Protein 6O9U (pdb70)

Structure (mmCIF, N/CA/C/O backbone):
data_6O9U
#
_entry.id   6O9U
#
_cell.length_a   105.955
_cell.length_b   105.955
_cell.length_c   89.639
_cell.angle_alpha   90.000
_cell.angle_beta   90.000
_cell.angle_gamma   90.000
#
_symmetry.space_group_name_H-M   'P 4 21 2'
#
loop_
_entity.id
_entity.type
_entity.pdbx_description
1 polymer 'Inward rectifier potassium channel Kirbac3.1'
2 non-polymer 'trimethylamine oxide'
3 non-polymer 'POTASSIUM ION'
4 non-polymer 'BARIUM ION'
5 non-polymer 'CHLORIDE ION'
6 non-polymer 1,2-DIOLEOYL-SN-GLYCERO-3-PHOSPHOCHOLINE
7 non-polymer "3,3',3''-phosphoryltripropanoic acid"
8 water water
#
loop_
_atom_site.group_PDB
_atom_site.id
_atom_site.type_symbol
_atom_site.label_atom_id
_atom_site.label_alt_id
_atom_site.label_comp_id
_atom_site.label_asym_id
_atom_site.label_entity_id
_atom_site.label_seq_id
_atom_site.pdbx_PDB_ins_code
_atom_site.Cartn_x
_atom_site.Cartn_y
_atom_site.Cartn_z
_atom_site.occupancy
_atom_site.B_iso_or_equiv
_atom_site.auth_seq_id
_atom_site.auth_comp_id
_atom_site.auth_asym_id
_atom_site.auth_atom_id
_atom_site.pdbx_PDB_model_num
ATOM 1 N N . PRO A 1 12 ? -4.810 -16.311 5.246 1.00 67.44 12 PRO A N 1
ATOM 2 C CA . PRO A 1 12 ? -5.148 -17.149 6.397 1.00 68.11 12 PRO A CA 1
ATOM 3 C C . PRO A 1 12 ? -5.017 -18.635 6.083 1.00 67.03 12 PRO A C 1
ATOM 4 O O . PRO A 1 12 ? -5.782 -19.164 5.276 1.00 58.27 12 PRO A O 1
ATOM 15 N N . ARG A 1 13 ? -4.058 -19.300 6.716 1.00 57.61 13 ARG A N 1
ATOM 16 C CA . ARG A 1 13 ? -3.825 -20.710 6.449 1.00 52.82 13 ARG A CA 1
ATOM 17 C C . ARG A 1 13 ? -4.829 -21.571 7.203 1.00 44.93 13 ARG A C 1
ATOM 18 O O . ARG A 1 13 ? -5.228 -21.253 8.327 1.00 43.55 13 ARG A O 1
ATOM 39 N N . ILE A 1 14 ? -5.252 -22.658 6.564 1.00 40.02 14 ILE A N 1
ATOM 40 C CA . ILE A 1 14 ? -6.138 -23.614 7.217 1.00 42.40 14 ILE A CA 1
ATOM 41 C C . ILE A 1 14 ? -5.337 -24.545 8.116 1.00 44.35 14 ILE A C 1
ATOM 42 O O . ILE A 1 14 ? -5.602 -24.659 9.319 1.00 50.63 14 ILE A O 1
ATOM 58 N N . LEU A 1 15 ? -4.340 -25.216 7.546 1.00 39.94 15 LEU A N 1
ATOM 59 C CA . LEU A 1 15 ? -3.426 -26.033 8.329 1.00 38.27 15 LEU A CA 1
ATOM 60 C C . LEU A 1 15 ? -2.313 -25.166 8.899 1.00 33.18 15 LEU A C 1
ATOM 61 O O . LEU A 1 15 ? -1.670 -24.404 8.169 1.00 39.40 15 LEU A O 1
ATOM 77 N N . ASN A 1 16 ? -2.091 -25.279 10.204 1.00 35.55 16 ASN A N 1
ATOM 78 C CA . ASN A 1 16 ? -0.952 -24.633 10.832 1.00 38.48 16 ASN A CA 1
ATOM 79 C C . ASN A 1 16 ? 0.314 -25.451 10.586 1.00 34.12 16 ASN A C 1
ATOM 80 O O . ASN A 1 16 ? 0.270 -26.589 10.115 1.00 34.41 16 ASN A O 1
ATOM 91 N N . SER A 1 17 ? 1.459 -24.853 10.920 1.00 35.41 17 SER A N 1
ATOM 92 C CA . SER A 1 17 ? 2.737 -25.512 10.677 1.00 37.27 17 SER A CA 1
ATOM 93 C C . SER A 1 17 ? 2.817 -26.870 11.366 1.00 33.73 17 SER A C 1
ATOM 94 O O . SER A 1 17 ? 3.453 -27.792 10.844 1.00 31.11 17 SER A O 1
ATOM 102 N N . ASP A 1 18 ? 2.187 -27.016 12.528 1.00 33.69 18 ASP A N 1
ATOM 103 C CA . ASP A 1 18 ? 2.255 -28.269 13.270 1.00 37.80 18 ASP A CA 1
ATOM 104 C C . ASP A 1 18 ? 1.263 -29.309 12.771 1.00 30.85 18 ASP A C 1
ATOM 105 O O . ASP A 1 18 ? 1.170 -30.388 13.366 1.00 35.09 18 ASP A O 1
ATOM 114 N N . GLY A 1 19 ? 0.528 -29.020 11.702 1.00 31.65 19 GLY A N 1
ATOM 115 C CA . GLY A 1 19 ? -0.399 -29.970 11.133 1.00 36.12 19 GLY A CA 1
ATOM 116 C C . GLY A 1 19 ? -1.813 -29.881 11.663 1.00 41.18 19 GLY A C 1
ATOM 117 O O . GLY A 1 19 ? -2.681 -30.620 11.183 1.00 39.36 19 GLY A O 1
ATOM 121 N N . SER A 1 20 ? -2.072 -29.015 12.638 1.00 43.25 20 SER A N 1
ATOM 122 C CA . SER A 1 20 ? -3.428 -28.796 13.112 1.00 48.10 20 SER A CA 1
ATOM 123 C C . SER A 1 20 ? -4.143 -27.799 12.204 1.00 43.71 20 SER A C 1
ATOM 124 O O . SER A 1 20 ? -3.518 -27.014 11.486 1.00 43.94 20 SER A O 1
ATOM 132 N N . SER A 1 21 ? -5.472 -27.838 12.243 1.00 49.92 21 SER A N 1
ATOM 133 C CA . SER A 1 21 ? -6.296 -27.013 11.372 1.00 46.76 21 SER A CA 1
ATOM 134 C C . SER A 1 21 ? -6.951 -25.889 12.163 1.00 39.18 21 SER A C 1
ATOM 135 O O . SER A 1 21 ? -7.264 -26.038 13.347 1.00 49.62 21 SER A O 1
ATOM 143 N N . ASN A 1 22 ? -7.152 -24.759 11.489 1.00 43.41 22 ASN A N 1
ATOM 144 C CA . ASN A 1 22 ? -7.823 -23.602 12.065 1.00 48.65 22 ASN A CA 1
ATOM 145 C C . ASN A 1 22 ? -9.324 -23.604 11.803 1.00 41.94 22 ASN A C 1
ATOM 146 O O . ASN A 1 22 ? -9.975 -22.573 12.000 1.00 56.79 22 ASN A O 1
ATOM 157 N N . ILE A 1 23 ? -9.886 -24.729 11.365 1.00 44.36 23 ILE A N 1
ATOM 158 C CA . ILE A 1 23 ? -11.306 -24.780 11.044 1.00 46.04 23 ILE A CA 1
ATOM 159 C C . ILE A 1 23 ? -12.112 -24.700 12.332 1.00 44.45 23 ILE A C 1
ATOM 160 O O . ILE A 1 23 ? -11.855 -25.437 13.293 1.00 43.02 23 ILE A O 1
ATOM 176 N N . THR A 1 24 ? -13.084 -23.791 12.363 1.00 39.22 24 THR A N 1
ATOM 177 C CA . THR A 1 24 ? -13.935 -23.617 13.535 1.00 48.62 24 THR A CA 1
ATOM 178 C C . THR A 1 24 ? -14.990 -24.716 13.557 1.00 43.40 24 THR A C 1
ATOM 179 O O . THR A 1 24 ? -15.756 -24.870 12.601 1.00 37.22 24 THR A O 1
ATOM 190 N N . ARG A 1 25 ? -15.030 -25.476 14.648 1.00 42.02 25 ARG A N 1
ATOM 191 C CA . ARG A 1 25 ? -15.980 -26.575 14.799 1.00 47.90 25 ARG A CA 1
ATOM 192 C C . ARG A 1 25 ? -17.214 -26.048 15.519 1.00 50.81 25 ARG A C 1
ATOM 193 O O . ARG A 1 25 ? -17.222 -25.905 16.744 1.00 52.63 25 ARG A O 1
ATOM 214 N N . LEU A 1 26 ? -18.267 -25.759 14.754 1.00 53.23 26 LEU A N 1
ATOM 215 C CA . LEU A 1 26 ? -19.499 -25.252 15.347 1.00 62.43 26 LEU A CA 1
ATOM 216 C C . LEU A 1 26 ? -20.136 -26.304 16.250 1.00 66.00 26 LEU A C 1
ATOM 217 O O . LEU A 1 26 ? -20.395 -26.054 17.432 1.00 69.60 26 LEU A O 1
ATOM 233 N N . GLY A 1 27 ? -20.393 -27.496 15.706 1.00 70.21 27 GLY A N 1
ATOM 234 C CA . GLY A 1 27 ? -20.791 -28.637 16.505 1.00 81.07 27 GLY A CA 1
ATOM 235 C C . GLY A 1 27 ? -22.188 -29.124 16.141 1.00 82.25 27 GLY A C 1
ATOM 236 O O . GLY A 1 27 ? -22.602 -29.063 14.985 1.00 75.69 27 GLY A O 1
ATOM 240 N N . LEU A 1 28 ? -22.889 -29.616 17.166 1.00 83.40 28 LEU A N 1
ATOM 241 C CA . LEU A 1 28 ? -24.225 -30.202 17.041 1.00 85.71 28 LEU A CA 1
ATOM 242 C C . LEU A 1 28 ? -24.115 -31.689 16.721 1.00 87.53 28 LEU A C 1
ATOM 243 O O . LEU A 1 28 ? -24.469 -32.536 17.541 1.00 92.47 28 LEU A O 1
ATOM 259 N N . TRP A 1 33 ? -20.885 -35.067 30.442 1.00 68.39 33 TRP A N 1
ATOM 260 C CA . TRP A 1 33 ? -19.854 -35.217 31.462 1.00 72.02 33 TRP A CA 1
ATOM 261 C C . TRP A 1 33 ? -19.160 -36.570 31.336 1.00 74.13 33 TRP A C 1
ATOM 262 O O . TRP A 1 33 ? -17.941 -36.666 31.481 1.00 72.10 33 TRP A O 1
ATOM 265 N N . LEU A 1 34 ? -19.946 -37.613 31.066 1.00 74.63 34 LEU A N 1
ATOM 266 C CA . LEU A 1 34 ? -19.434 -38.970 30.911 1.00 68.42 34 LEU A CA 1
ATOM 267 C C . LEU A 1 34 ? -19.781 -39.542 29.539 1.00 67.90 34 LEU A C 1
ATOM 268 O O . LEU A 1 34 ? -19.905 -40.758 29.379 1.00 65.07 34 LEU A O 1
ATOM 272 N N . ASP A 1 35 ? -19.939 -38.671 28.539 1.00 62.33 35 ASP A N 1
ATOM 273 C CA . ASP A 1 35 ? -20.254 -39.128 27.190 1.00 56.97 35 ASP A CA 1
ATOM 274 C C . ASP A 1 35 ? -19.066 -39.800 26.515 1.00 47.00 35 ASP A C 1
ATOM 275 O O . ASP A 1 35 ? -19.261 -40.581 25.578 1.00 51.59 35 ASP A O 1
ATOM 279 N N . ASP A 1 36 ? -17.850 -39.515 26.967 1.00 40.50 36 ASP A N 1
ATOM 280 C CA . ASP A 1 36 ? -16.644 -40.052 26.347 1.00 35.81 36 ASP A CA 1
ATOM 281 C C . ASP A 1 36 ? -15.583 -40.228 27.433 1.00 34.62 36 ASP A C 1
ATOM 282 O O . ASP A 1 36 ? -14.451 -39.756 27.317 1.00 31.67 36 ASP A O 1
ATOM 291 N N . HIS A 1 37 ? -15.948 -40.931 28.510 1.00 34.62 37 HIS A N 1
ATOM 292 C CA . HIS A 1 37 ? -15.196 -40.818 29.757 1.00 38.18 37 HIS A CA 1
ATOM 293 C C . HIS A 1 37 ? -13.804 -41.426 29.642 1.00 28.77 37 HIS A C 1
ATOM 294 O O . HIS A 1 37 ? -12.831 -40.842 30.136 1.00 31.76 37 HIS A O 1
ATOM 308 N N . TYR A 1 38 ? -13.675 -42.593 29.008 1.00 30.84 38 TYR A N 1
ATOM 309 C CA . TYR A 1 38 ? -12.354 -43.197 28.874 1.00 29.98 38 TYR A CA 1
ATOM 310 C C . TYR A 1 38 ? -11.425 -42.281 28.086 1.00 31.49 38 TYR A C 1
ATOM 311 O O . TYR A 1 38 ? -10.306 -41.985 28.522 1.00 29.38 38 TYR A O 1
ATOM 329 N N . HIS A 1 39 ? -11.885 -41.810 26.924 1.00 32.48 39 HIS A N 1
ATOM 330 C CA . HIS A 1 39 ? -11.117 -40.848 26.139 1.00 28.32 39 HIS A CA 1
ATOM 331 C C . HIS A 1 39 ? -10.725 -39.636 26.974 1.00 31.81 39 HIS A C 1
ATOM 332 O O . HIS A 1 39 ? -9.575 -39.183 26.936 1.00 31.75 39 HIS A O 1
ATOM 346 N N . ASP A 1 40 ? -11.676 -39.088 27.732 1.00 29.76 40 ASP A N 1
ATOM 347 C CA . ASP A 1 40 ? -11.411 -37.855 28.468 1.00 32.90 40 ASP A CA 1
ATOM 348 C C . ASP A 1 40 ? -10.420 -38.086 29.603 1.00 31.96 40 ASP A C 1
ATOM 349 O O . ASP A 1 40 ? -9.582 -37.222 29.884 1.00 29.33 40 ASP A O 1
ATOM 358 N N . LEU A 1 41 ? -10.496 -39.243 30.265 1.00 30.44 41 LEU A N 1
ATOM 359 C CA . LEU A 1 41 ? -9.527 -39.555 31.310 1.00 27.45 41 LEU A CA 1
ATOM 360 C C . LEU A 1 41 ? -8.107 -39.601 30.764 1.00 31.71 41 LEU A C 1
ATOM 361 O O . LEU A 1 41 ? -7.157 -39.277 31.485 1.00 31.57 41 LEU A O 1
ATOM 377 N N . LEU A 1 42 ? -7.940 -39.994 29.500 1.00 30.57 42 LEU A N 1
ATOM 378 C CA . LEU A 1 42 ? -6.614 -40.079 28.901 1.00 30.72 42 LEU A CA 1
ATOM 379 C C . LEU A 1 42 ? -6.129 -38.763 28.311 1.00 32.87 42 LEU A C 1
ATOM 380 O O . LEU A 1 42 ? -4.924 -38.620 28.076 1.00 30.81 42 LEU A O 1
ATOM 396 N N . THR A 1 43 ? -7.023 -37.803 28.065 1.00 28.33 43 THR A N 1
ATOM 397 C CA . THR A 1 43 ? -6.656 -36.593 27.343 1.00 28.02 43 THR A CA 1
ATOM 398 C C . THR A 1 43 ? -6.702 -35.327 28.187 1.00 36.59 43 THR A C 1
ATOM 399 O O . THR A 1 43 ? -6.150 -34.308 27.760 1.00 32.18 43 THR A O 1
ATOM 410 N N . VAL A 1 44 ? -7.332 -35.351 29.365 1.00 36.79 44 VAL A N 1
ATOM 411 C CA . VAL A 1 44 ? -7.214 -34.206 30.260 1.00 32.59 44 VAL A CA 1
ATOM 412 C C . VAL A 1 44 ? -5.752 -34.042 30.671 1.00 35.36 44 VAL A C 1
ATOM 413 O O . VAL A 1 44 ? -4.945 -34.978 30.606 1.00 32.04 44 VAL A O 1
ATOM 426 N N . SER A 1 45 ? -5.413 -32.831 31.102 1.00 32.45 45 SER A N 1
ATOM 427 C CA . SER A 1 45 ? -4.069 -32.566 31.586 1.00 36.42 45 SER A CA 1
ATOM 428 C C . SER A 1 45 ? -3.772 -33.420 32.814 1.00 33.29 45 SER A C 1
ATOM 429 O O . SER A 1 45 ? -4.673 -33.876 33.523 1.00 33.26 45 SER A O 1
ATOM 437 N N . TRP A 1 46 ? -2.482 -33.634 33.066 1.00 33.79 46 TRP A N 1
ATOM 438 C CA . TRP A 1 46 ? -2.088 -34.399 34.245 1.00 36.67 46 TRP A CA 1
ATOM 439 C C . TRP A 1 46 ? -2.597 -33.778 35.539 1.00 36.98 46 TRP A C 1
ATOM 440 O O . TRP A 1 46 ? -3.066 -34.532 36.411 1.00 38.23 46 TRP A O 1
ATOM 461 N N . PRO A 1 47 ? -2.537 -32.458 35.742 1.00 40.40 47 PRO A N 1
ATOM 462 C CA . PRO A 1 47 ? -3.142 -31.890 36.959 1.00 38.70 47 PRO A CA 1
ATOM 463 C C . PRO A 1 47 ? -4.615 -32.226 37.108 1.00 37.36 47 PRO A C 1
ATOM 464 O O . PRO A 1 47 ? -5.059 -32.570 38.211 1.00 41.62 47 PRO A O 1
ATOM 475 N N . VAL A 1 48 ? -5.390 -32.131 36.025 1.00 36.61 48 VAL A N 1
ATOM 476 C CA . VAL A 1 48 ? -6.803 -32.496 36.086 1.00 32.65 48 VAL A CA 1
ATOM 477 C C . VAL A 1 48 ? -6.953 -33.982 36.382 1.00 40.19 48 VAL A C 1
ATOM 478 O O . VAL A 1 48 ? -7.798 -34.389 37.189 1.00 36.76 48 VAL A O 1
ATOM 491 N N . PHE A 1 49 ? -6.136 -34.815 35.735 1.00 37.88 49 PHE A N 1
ATOM 492 C CA . PHE A 1 49 ? -6.210 -36.256 35.957 1.00 37.60 49 PHE A CA 1
ATOM 493 C C . PHE A 1 49 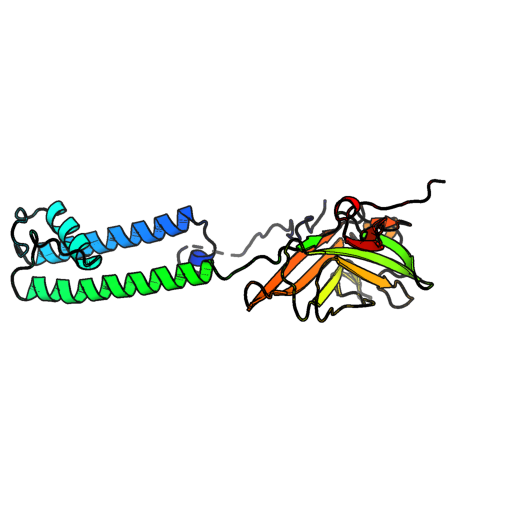? -5.955 -36.599 37.421 1.00 32.91 49 PHE A C 1
ATOM 494 O O . PHE A 1 49 ? -6.719 -37.350 38.038 1.00 34.80 49 PHE A O 1
ATOM 511 N N . ILE A 1 50 ? -4.879 -36.057 37.995 1.00 33.12 50 ILE A N 1
ATOM 512 C CA . ILE A 1 50 ? -4.545 -36.359 39.383 1.00 33.61 50 ILE A CA 1
ATOM 513 C C . ILE A 1 50 ? -5.607 -35.802 40.323 1.00 38.81 50 ILE A C 1
ATOM 514 O O . ILE A 1 50 ? -5.917 -36.405 41.357 1.00 38.11 50 ILE A O 1
ATOM 530 N N . THR A 1 51 ? -6.179 -34.645 39.986 1.00 38.08 51 THR A N 1
ATOM 531 C CA . THR A 1 51 ? -7.266 -34.101 40.792 1.00 37.15 51 THR A CA 1
ATOM 532 C C . THR A 1 51 ? -8.476 -35.026 40.771 1.00 40.36 51 THR A C 1
ATOM 533 O O . THR A 1 51 ? -9.131 -35.230 41.800 1.00 41.79 51 THR A O 1
ATOM 544 N N . LEU A 1 52 ? -8.784 -35.602 39.607 1.00 39.07 52 LEU A N 1
ATOM 545 C CA . LEU A 1 52 ? -9.927 -36.503 39.508 1.00 40.19 52 LEU A CA 1
ATOM 546 C C . LEU A 1 52 ? -9.689 -37.787 40.293 1.00 38.65 52 LEU A C 1
ATOM 547 O O . LEU A 1 52 ? -10.593 -38.270 40.986 1.00 39.96 52 LEU A O 1
ATOM 563 N N . ILE A 1 53 ? -8.486 -38.358 40.197 1.00 35.72 53 ILE A N 1
ATOM 564 C CA . ILE A 1 53 ? -8.159 -39.536 40.997 1.00 35.02 53 ILE A CA 1
ATOM 565 C C . ILE A 1 53 ? -8.273 -39.204 42.479 1.00 37.33 53 ILE A C 1
ATOM 566 O O . ILE A 1 53 ? -8.900 -39.934 43.255 1.00 34.48 53 ILE A O 1
ATOM 582 N N . THR A 1 54 ? -7.661 -38.093 42.892 1.00 34.05 54 THR A N 1
ATOM 583 C CA . THR A 1 54 ? -7.719 -37.685 44.290 1.00 39.82 54 THR A CA 1
ATOM 584 C C . THR A 1 54 ? -9.161 -37.476 44.736 1.00 43.55 54 THR A C 1
ATOM 585 O O . THR A 1 54 ? -9.564 -37.940 45.809 1.00 43.30 54 THR A O 1
ATOM 596 N N . GLY A 1 55 ? -9.955 -36.782 43.920 1.00 41.53 55 GLY A N 1
ATOM 597 C CA . GLY A 1 55 ? -11.348 -36.560 44.274 1.00 39.82 55 GLY A CA 1
ATOM 598 C C . GLY A 1 55 ? -12.101 -37.857 44.500 1.00 45.10 55 GLY A C 1
ATOM 599 O O . GLY A 1 55 ? -12.774 -38.031 45.519 1.00 44.40 55 GLY A O 1
ATOM 603 N N . LEU A 1 56 ? -11.998 -38.787 43.548 1.00 40.65 56 LEU A N 1
ATOM 604 C CA . LEU A 1 56 ? -12.645 -40.083 43.709 1.00 44.57 56 LEU A CA 1
ATOM 605 C C . LEU A 1 56 ? -12.137 -40.796 44.954 1.00 44.21 56 LEU A C 1
ATOM 606 O O . LEU A 1 56 ? -12.910 -41.435 45.678 1.00 39.11 56 LEU A O 1
ATOM 622 N N . TYR A 1 57 ? -10.834 -40.697 45.215 1.00 36.94 57 TYR A N 1
ATOM 623 C CA . TYR A 1 57 ? -10.235 -41.371 46.361 1.00 38.81 57 TYR A CA 1
ATOM 624 C C . TYR A 1 57 ? -10.776 -40.814 47.675 1.00 43.47 57 TYR A C 1
ATOM 625 O O . TYR A 1 57 ? -11.055 -41.572 48.611 1.00 39.01 57 TYR A O 1
ATOM 643 N N . LEU A 1 58 ? -10.955 -39.494 47.755 1.00 40.59 58 LEU A N 1
ATOM 644 C CA . LEU A 1 58 ? -11.496 -38.894 48.971 1.00 39.25 58 LEU A CA 1
ATOM 645 C C . LEU A 1 58 ? -12.992 -39.156 49.102 1.00 44.91 58 LEU A C 1
ATOM 646 O O . LEU A 1 58 ? -13.497 -39.368 50.212 1.00 43.17 58 LEU A O 1
ATOM 662 N N . VAL A 1 59 ? -13.717 -39.152 47.982 1.00 40.20 59 VAL A N 1
ATOM 663 C CA . VAL A 1 59 ? -15.161 -39.366 48.023 1.00 38.38 59 VAL A CA 1
ATOM 664 C C . VAL A 1 59 ? -15.486 -40.776 48.502 1.00 42.63 59 VAL A C 1
ATOM 665 O O . VAL A 1 59 ? -16.403 -40.975 49.307 1.00 41.01 59 VAL A O 1
ATOM 678 N N . THR A 1 60 ? -14.750 -41.776 48.016 1.00 40.02 60 THR A N 1
ATOM 679 C CA . THR A 1 60 ? -15.064 -43.154 48.375 1.00 42.31 60 THR A CA 1
ATOM 680 C C . THR A 1 60 ? -14.676 -43.460 49.815 1.00 43.01 60 THR A C 1
ATOM 681 O O . THR A 1 60 ? -15.309 -44.306 50.458 1.00 40.68 60 THR A O 1
ATOM 692 N N . ASN A 1 61 ? -13.645 -42.793 50.336 1.00 36.63 61 ASN A N 1
ATOM 693 C CA . ASN A 1 61 ? -13.303 -42.955 51.745 1.00 45.69 61 ASN A CA 1
ATOM 694 C C . ASN A 1 61 ? -14.374 -42.345 52.640 1.00 45.65 61 ASN A C 1
ATOM 695 O O . ASN A 1 61 ? -14.738 -42.928 53.668 1.00 44.47 61 ASN A O 1
ATOM 706 N N . ALA A 1 62 ? -14.895 -41.175 52.263 1.00 43.23 62 ALA A N 1
ATOM 707 C CA . ALA A 1 62 ? -15.990 -40.575 53.018 1.00 49.00 62 ALA A CA 1
ATOM 708 C C . ALA A 1 62 ? -17.207 -41.491 53.041 1.00 49.19 62 ALA A C 1
ATOM 709 O O . ALA A 1 62 ? -17.858 -41.644 54.082 1.00 50.29 62 ALA A O 1
ATOM 716 N N . LEU A 1 63 ? -17.532 -42.110 51.903 1.00 41.72 63 LEU A N 1
ATOM 717 C CA . LEU A 1 63 ? -18.681 -43.008 51.855 1.00 43.96 63 LEU A CA 1
ATOM 718 C C . LEU A 1 63 ? -18.468 -44.220 52.751 1.00 45.11 63 LEU A C 1
ATOM 719 O O . LEU A 1 63 ? -19.393 -44.658 53.445 1.00 46.90 63 LEU A O 1
ATOM 735 N N . PHE A 1 64 ? -17.257 -44.780 52.752 1.00 38.06 64 PHE A N 1
ATOM 736 C CA . PHE A 1 64 ? -16.972 -45.888 53.656 1.00 42.92 64 PHE A CA 1
ATOM 737 C C . PHE A 1 64 ? -17.003 -45.427 55.108 1.00 46.59 64 PHE A C 1
ATOM 738 O O . PHE A 1 64 ? -17.472 -46.159 55.987 1.00 43.68 64 PHE A O 1
ATOM 755 N N . ALA A 1 65 ? -16.516 -44.215 55.378 1.00 42.47 65 ALA A N 1
ATOM 756 C CA . ALA A 1 65 ? -16.601 -43.665 56.727 1.00 51.98 65 ALA A CA 1
ATOM 757 C C . ALA A 1 65 ? -18.045 -43.633 57.212 1.00 50.34 65 ALA A C 1
ATOM 758 O O . ALA A 1 65 ? -18.349 -44.068 58.329 1.00 46.13 65 ALA A O 1
ATOM 765 N N . LEU A 1 66 ? -18.952 -43.114 56.382 1.00 43.38 66 LEU A N 1
ATOM 766 C CA . LEU A 1 66 ? -20.365 -43.108 56.745 1.00 44.04 66 LEU A CA 1
ATOM 767 C C . LEU A 1 66 ? -20.887 -44.526 56.932 1.00 48.31 66 LEU A C 1
ATOM 768 O O . LEU A 1 66 ? -21.733 -44.776 57.799 1.00 50.60 66 LEU A O 1
ATOM 784 N N . ALA A 1 67 ? -20.391 -45.470 56.130 1.00 47.93 67 ALA A N 1
ATOM 785 C CA . ALA A 1 67 ? -20.824 -46.857 56.263 1.00 48.08 67 ALA A CA 1
ATOM 786 C C . ALA A 1 67 ? -20.499 -47.400 57.649 1.00 49.10 67 ALA A C 1
ATOM 787 O O . ALA A 1 67 ? -21.333 -48.055 58.284 1.00 44.25 67 ALA A O 1
ATOM 794 N N . TYR A 1 68 ? -19.286 -47.135 58.138 1.00 47.22 68 TYR A N 1
ATOM 795 C CA . TYR A 1 68 ? -18.898 -47.624 59.457 1.00 50.89 68 TYR A CA 1
ATOM 796 C C . TYR A 1 68 ? -19.736 -46.973 60.551 1.00 52.35 68 TYR A C 1
ATOM 797 O O . TYR A 1 68 ? -20.214 -47.652 61.467 1.00 54.41 68 TYR A O 1
ATOM 815 N N . LEU A 1 69 ? -19.928 -45.654 60.471 1.00 50.59 69 LEU A N 1
ATOM 816 C CA . LEU A 1 69 ? -20.760 -44.973 61.458 1.00 54.71 69 LEU A CA 1
ATOM 817 C C . LEU A 1 69 ? -22.176 -45.534 61.461 1.00 58.22 69 LEU A C 1
ATOM 818 O O . LEU A 1 69 ? -22.787 -45.694 62.525 1.00 57.86 69 LEU A O 1
ATOM 834 N N . ALA A 1 70 ? -22.714 -45.843 60.279 1.00 50.10 70 ALA A N 1
ATOM 835 C CA . ALA A 1 70 ? -24.054 -46.411 60.195 1.00 51.82 70 ALA A CA 1
ATOM 836 C C . ALA A 1 70 ? -24.153 -47.755 60.904 1.00 49.33 70 ALA A C 1
ATOM 837 O O . ALA A 1 70 ? -25.264 -48.204 61.204 1.00 58.05 70 ALA A O 1
ATOM 844 N N . CYS A 1 71 ? -23.022 -48.407 61.171 1.00 48.61 71 CYS A N 1
ATOM 845 C CA . CYS A 1 71 ? -23.015 -49.656 61.919 1.00 52.86 71 CYS A CA 1
ATOM 846 C C . CYS A 1 71 ? -22.948 -49.443 63.426 1.00 55.76 71 CYS A C 1
ATOM 847 O O . CYS A 1 71 ? -23.220 -50.384 64.181 1.00 61.16 71 CYS A O 1
ATOM 855 N N . GLY A 1 72 ? -22.595 -48.237 63.877 1.00 52.96 72 GLY A N 1
ATOM 856 C CA . GLY A 1 72 ? -22.424 -47.949 65.287 1.00 51.37 72 GLY A CA 1
ATOM 857 C C . GLY A 1 72 ? -20.978 -47.596 65.606 1.00 57.17 72 GLY A C 1
ATOM 858 O O . GLY A 1 72 ? -20.235 -47.118 64.748 1.00 59.28 72 GLY A O 1
ATOM 862 N N . ASP A 1 73 ? -20.599 -47.838 66.865 1.00 57.68 73 ASP A N 1
ATOM 863 C CA . ASP A 1 73 ? -19.225 -47.614 67.317 1.00 54.30 73 ASP A CA 1
ATOM 864 C C . ASP A 1 73 ? -18.444 -48.908 67.109 1.00 53.98 73 ASP A C 1
ATOM 865 O O . ASP A 1 73 ? -18.155 -49.660 68.042 1.00 51.72 73 ASP A O 1
ATOM 874 N N . VAL A 1 74 ? -18.093 -49.165 65.852 1.00 52.04 74 VAL A N 1
ATOM 875 C CA . VAL A 1 74 ? -17.462 -50.420 65.468 1.00 46.89 74 VAL A CA 1
ATOM 876 C C . VAL A 1 74 ? -15.984 -50.225 65.126 1.00 47.53 74 VAL A C 1
ATOM 877 O O . VAL A 1 74 ? -15.372 -51.100 64.516 1.00 43.22 74 VAL A O 1
ATOM 890 N N . ILE A 1 75 ? -15.396 -49.099 65.524 1.00 46.31 75 ILE A N 1
ATOM 891 C CA . ILE A 1 75 ? -13.982 -48.818 65.293 1.00 47.15 75 ILE A CA 1
ATOM 892 C C . ILE A 1 75 ? -13.334 -48.587 66.651 1.00 49.40 75 ILE A C 1
ATOM 893 O O . ILE A 1 75 ? -13.593 -47.569 67.306 1.00 49.68 75 ILE A O 1
ATOM 909 N N . GLU A 1 76 ? -12.485 -49.522 67.068 1.00 47.89 76 GLU A N 1
ATOM 910 C CA . GLU A 1 76 ? -11.800 -49.391 68.346 1.00 54.93 76 GLU A CA 1
ATOM 911 C C . GLU A 1 76 ? -10.884 -48.174 68.331 1.00 52.30 76 GLU A C 1
ATOM 912 O O . GLU A 1 76 ? -10.259 -47.858 67.315 1.00 50.19 76 GLU A O 1
ATOM 924 N N . ASN A 1 77 ? -10.814 -47.486 69.470 1.00 46.49 77 ASN A N 1
ATOM 925 C CA . ASN A 1 77 ? -10.000 -46.289 69.668 1.00 44.24 77 ASN A CA 1
ATOM 926 C C . ASN A 1 77 ? -10.487 -45.100 68.849 1.00 46.09 77 ASN A C 1
ATOM 927 O O . ASN A 1 77 ? -9.808 -44.066 68.809 1.00 44.86 77 ASN A O 1
ATOM 938 N N . ALA A 1 78 ? -11.643 -45.210 68.202 1.00 44.40 78 ALA A N 1
ATOM 939 C CA . ALA A 1 78 ? -12.253 -44.099 67.489 1.00 48.13 78 ALA A CA 1
ATOM 940 C C . ALA A 1 78 ? -13.266 -43.408 68.391 1.00 54.24 78 ALA A C 1
ATOM 941 O O . ALA A 1 78 ? -14.015 -44.066 69.119 1.00 50.87 78 ALA A O 1
ATOM 948 N N . ARG A 1 79 ? -13.282 -42.083 68.344 1.00 50.65 79 ARG A N 1
ATOM 949 C CA . ARG A 1 79 ? -14.265 -41.338 69.112 1.00 48.02 79 ARG A CA 1
ATOM 950 C C . ARG A 1 79 ? -15.666 -41.651 68.591 1.00 47.97 79 ARG A C 1
ATOM 951 O O . ARG A 1 79 ? -15.881 -41.681 67.374 1.00 50.56 79 ARG A O 1
ATOM 972 N N . PRO A 1 80 ? -16.639 -41.892 69.470 1.00 53.12 80 PRO A N 1
ATOM 973 C CA . PRO A 1 80 ? -17.977 -42.269 68.994 1.00 54.68 80 PRO A CA 1
ATOM 974 C C . PRO A 1 80 ? -18.606 -41.165 68.155 1.00 50.32 80 PRO A C 1
ATOM 975 O O . PRO A 1 80 ? -18.609 -39.993 68.536 1.00 48.50 80 PRO A O 1
ATOM 986 N N . GLY A 1 81 ? -19.139 -41.555 66.998 1.00 54.96 81 GLY A N 1
ATOM 987 C CA . GLY A 1 81 ? -19.788 -40.627 66.098 1.00 54.10 81 GLY A CA 1
ATOM 988 C C . GLY A 1 81 ? -18.859 -39.731 65.307 1.00 49.93 81 GLY A C 1
ATOM 989 O O . GLY A 1 81 ? -19.346 -38.860 64.575 1.00 45.68 81 GLY A O 1
ATOM 993 N N . SER A 1 82 ? -17.546 -39.912 65.420 1.00 44.94 82 SER A N 1
ATOM 994 C CA . SER A 1 82 ? -16.594 -39.042 64.738 1.00 50.72 82 SER A CA 1
ATOM 995 C C . SER A 1 82 ? -16.450 -39.463 63.279 1.00 49.52 82 SER A C 1
ATOM 996 O O . SER A 1 82 ? -15.992 -40.574 62.989 1.00 43.79 82 SER A O 1
ATOM 1004 N N . PHE A 1 83 ? -16.843 -38.576 62.361 1.00 48.76 83 PHE A N 1
ATOM 1005 C CA . PHE A 1 83 ? -16.576 -38.813 60.946 1.00 52.07 83 PHE A CA 1
ATOM 1006 C C . PHE A 1 83 ? -15.080 -38.795 60.665 1.00 45.65 83 PHE A C 1
ATOM 1007 O O . PHE A 1 83 ? -14.588 -39.565 59.833 1.00 48.24 83 PHE A O 1
ATOM 1024 N N . THR A 1 84 ? -14.343 -37.924 61.357 1.00 44.77 84 THR A N 1
ATOM 1025 C CA . THR A 1 84 ? -12.903 -37.821 61.144 1.00 44.73 84 THR A CA 1
ATOM 1026 C C . THR A 1 84 ? -12.210 -39.152 61.413 1.00 50.41 84 THR A C 1
ATOM 1027 O O . THR A 1 84 ? -11.439 -39.644 60.580 1.00 44.71 84 THR A O 1
ATOM 1038 N N . ASP A 1 85 ? -12.471 -39.751 62.577 1.00 42.51 85 ASP A N 1
ATOM 1039 C CA . ASP A 1 85 ? -11.817 -41.010 62.922 1.00 48.54 85 ASP A CA 1
ATOM 1040 C C . ASP A 1 85 ? -12.234 -42.124 61.971 1.00 46.60 85 ASP A C 1
ATOM 1041 O O . ASP A 1 85 ? -11.413 -42.970 61.595 1.00 41.73 85 ASP A O 1
ATOM 1050 N N . ALA A 1 86 ? -13.509 -42.149 61.579 1.00 37.51 86 ALA A N 1
ATOM 1051 C CA . ALA A 1 86 ? -13.968 -43.155 60.631 1.00 51.65 86 ALA A CA 1
ATOM 1052 C C . ALA A 1 86 ? -13.354 -42.939 59.254 1.00 48.17 86 ALA A C 1
ATOM 1053 O O . ALA A 1 86 ? -13.078 -43.909 58.540 1.00 41.18 86 ALA A O 1
ATOM 1060 N N . PHE A 1 87 ? -13.131 -41.680 58.871 1.00 37.89 87 PHE A N 1
ATOM 1061 C CA . PHE A 1 87 ? -12.540 -41.380 57.572 1.00 42.89 87 PHE A CA 1
ATOM 1062 C C . PHE A 1 87 ? -11.100 -41.869 57.500 1.00 44.73 87 PHE A C 1
ATOM 1063 O O . PHE A 1 87 ? -10.699 -42.511 56.522 1.00 43.81 87 PHE A O 1
ATOM 1080 N N . PHE A 1 88 ? -10.306 -41.579 58.530 1.00 40.98 88 PHE A N 1
ATOM 1081 C CA . PHE A 1 88 ? -8.907 -41.979 58.508 1.00 42.83 88 PHE A CA 1
ATOM 1082 C C . PHE A 1 88 ? -8.750 -43.481 58.697 1.00 47.46 88 PHE A C 1
ATOM 1083 O O . PHE A 1 88 ? -7.809 -44.075 58.158 1.00 43.11 88 PHE A O 1
ATOM 1100 N N . PHE A 1 89 ? -9.656 -44.117 59.444 1.00 44.30 89 PHE A N 1
ATOM 1101 C CA . PHE A 1 89 ? -9.658 -45.575 59.492 1.00 44.47 89 PHE A CA 1
ATOM 1102 C C . PHE A 1 89 ? -9.969 -46.159 58.120 1.00 34.84 89 PHE A C 1
ATOM 1103 O O . PHE A 1 89 ? -9.385 -47.172 57.719 1.00 37.63 89 PHE A O 1
ATOM 1120 N N . SER A 1 90 ? -10.896 -45.536 57.390 1.00 35.59 90 SER A N 1
ATOM 1121 C CA . SER A 1 90 ? -11.187 -45.962 56.025 1.00 44.16 90 SER A CA 1
ATOM 1122 C C . SER A 1 90 ? -9.949 -45.843 55.144 1.00 40.01 90 SER A C 1
ATOM 1123 O O . SER A 1 90 ? -9.625 -46.759 54.379 1.00 43.73 90 SER A O 1
ATOM 1131 N N . VAL A 1 91 ? -9.243 -44.715 55.243 1.00 39.89 91 VAL A N 1
ATOM 1132 C CA . VAL A 1 91 ? -7.999 -44.534 54.498 1.00 40.83 91 VAL A CA 1
ATOM 1133 C C . VAL A 1 91 ? -7.018 -45.652 54.828 1.00 40.37 91 VAL A C 1
ATOM 1134 O O . VAL A 1 91 ? -6.470 -46.309 53.935 1.00 36.86 91 VAL A O 1
ATOM 1147 N N . GLN A 1 92 ? -6.773 -45.875 56.120 1.00 40.72 92 GLN A N 1
ATOM 1148 C CA . GLN A 1 92 ? -5.821 -46.896 56.539 1.00 34.02 92 GLN A CA 1
ATOM 1149 C C . GLN A 1 92 ? -6.243 -48.288 56.099 1.00 28.49 92 GLN A C 1
ATOM 1150 O O . GLN A 1 92 ? -5.388 -49.171 55.973 1.00 36.25 92 GLN A O 1
ATOM 1164 N N . THR A 1 93 ? -7.535 -48.504 55.862 1.00 34.80 93 THR A N 1
ATOM 1165 C CA . THR A 1 93 ? -8.029 -49.793 55.395 1.00 35.20 93 THR A CA 1
ATOM 1166 C C . THR A 1 93 ? -7.952 -49.909 53.874 1.00 33.99 93 THR A C 1
ATOM 1167 O O . THR A 1 93 ? -7.445 -50.906 53.351 1.00 35.07 93 THR A O 1
ATOM 1178 N N . MET A 1 94 ? -8.442 -48.899 53.152 1.00 37.49 94 MET A N 1
ATOM 1179 C CA . MET A 1 94 ? -8.416 -48.948 51.692 1.00 40.27 94 MET A CA 1
ATOM 1180 C C . MET A 1 94 ? -6.986 -48.946 51.166 1.00 37.27 94 MET A C 1
ATOM 1181 O O . MET A 1 94 ? -6.659 -49.697 50.240 1.00 35.63 94 MET A O 1
ATOM 1195 N N . ALA A 1 95 ? -6.123 -48.099 51.733 1.00 36.81 95 ALA A N 1
ATOM 1196 C CA . ALA A 1 95 ? -4.712 -48.101 51.371 1.00 35.87 95 ALA A CA 1
ATOM 1197 C C . ALA A 1 95 ? -3.955 -49.277 51.969 1.00 33.50 95 ALA A C 1
ATOM 1198 O O . ALA A 1 95 ? -2.784 -49.475 51.628 1.00 38.30 95 ALA A O 1
ATOM 1205 N N . THR A 1 96 ? -4.592 -50.051 52.850 1.00 37.17 96 THR A N 1
ATOM 1206 C CA . THR A 1 96 ? -3.989 -51.236 53.461 1.00 40.76 96 THR A CA 1
ATOM 1207 C C . THR A 1 96 ? -2.787 -50.883 54.335 1.00 39.34 96 THR A C 1
ATOM 1208 O O . THR A 1 96 ? -1.867 -51.685 54.495 1.00 40.04 96 THR A O 1
ATOM 1219 N N . ILE A 1 97 ? -2.787 -49.687 54.928 1.00 46.13 97 ILE A N 1
ATOM 1220 C CA . ILE A 1 97 ? -1.730 -49.333 55.872 1.00 39.12 97 ILE A CA 1
ATOM 1221 C C . ILE A 1 97 ? -1.882 -50.137 57.158 1.00 39.60 97 ILE A C 1
ATOM 1222 O O . ILE A 1 97 ? -0.926 -50.757 57.638 1.00 38.02 97 ILE A O 1
ATOM 1238 N N . GLY A 1 98 ? -3.080 -50.128 57.739 1.00 38.32 98 GLY A N 1
ATOM 1239 C CA . GLY A 1 98 ? -3.371 -50.904 58.929 1.00 47.37 98 GLY A CA 1
ATOM 1240 C C . GLY A 1 98 ? -2.416 -50.660 60.079 1.00 36.89 98 GLY A C 1
ATOM 1241 O O . GLY A 1 98 ? -1.789 -51.602 60.573 1.00 39.86 98 GLY A O 1
ATOM 1245 N N . TYR A 1 99 ? -2.294 -49.403 60.516 1.00 40.57 99 TYR A N 1
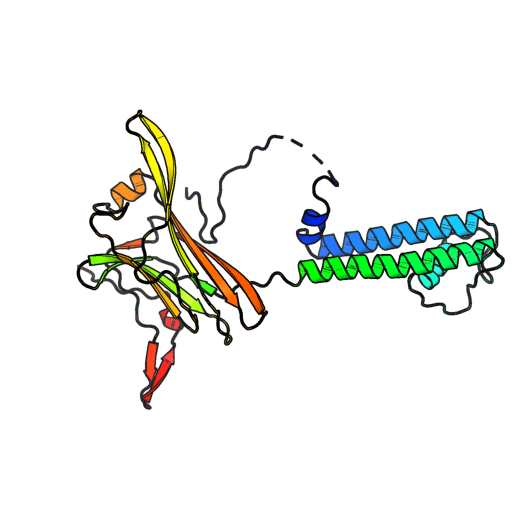ATOM 1246 C CA . TYR A 1 99 ? -1.420 -49.090 61.645 1.00 40.85 99 TYR A CA 1
ATOM 1247 C C . TYR A 1 99 ? -1.703 -50.001 62.833 1.00 41.90 99 TYR A C 1
ATOM 1248 O O . TYR A 1 99 ? -0.776 -50.505 63.476 1.00 45.50 99 TYR A O 1
ATOM 1266 N N . GLY A 1 100 ? -2.979 -50.225 63.142 1.00 42.23 100 GLY A N 1
ATOM 1267 C CA . GLY A 1 100 ? -3.364 -51.115 64.218 1.00 51.90 100 GLY A CA 1
ATOM 1268 C C . GLY A 1 100 ? -3.971 -50.438 65.426 1.00 53.04 100 GLY A C 1
ATOM 1269 O O . GLY A 1 100 ? -4.362 -51.137 66.368 1.00 47.09 100 GLY A O 1
ATOM 1273 N N . LYS A 1 101 ? -4.055 -49.106 65.444 1.00 48.27 101 LYS A N 1
ATOM 1274 C CA . LYS A 1 101 ? -4.755 -48.423 66.526 1.00 48.00 101 LYS A CA 1
ATOM 1275 C C . LYS A 1 101 ? -6.256 -48.404 66.268 1.00 51.60 101 LYS A C 1
ATOM 1276 O O . LYS A 1 101 ? -7.048 -48.813 67.124 1.00 42.27 101 LYS A O 1
ATOM 1283 N N . LEU A 1 102 ? -6.661 -47.939 65.089 1.00 49.53 102 LEU A N 1
ATOM 1284 C CA . LEU A 1 102 ? -8.050 -48.019 64.653 1.00 45.50 102 LEU A CA 1
ATOM 1285 C C . LEU A 1 102 ? -8.257 -49.375 63.989 1.00 48.63 102 LEU A C 1
ATOM 1286 O O . LEU A 1 102 ? -7.666 -49.656 62.940 1.00 50.79 102 LEU A O 1
ATOM 1302 N N . ILE A 1 103 ? -9.084 -50.217 64.601 1.00 44.72 103 ILE A N 1
ATOM 1303 C CA . ILE A 1 103 ? -9.341 -51.560 64.084 1.00 43.54 103 ILE A CA 1
ATOM 1304 C C . ILE A 1 103 ? -10.843 -51.808 64.109 1.00 45.64 103 ILE A C 1
ATOM 1305 O O . ILE A 1 103 ? -11.576 -51.197 64.902 1.00 47.46 103 ILE A O 1
ATOM 1321 N N . PRO A 1 104 ? -11.335 -52.703 63.254 1.00 49.57 104 PRO A N 1
ATOM 1322 C CA . PRO A 1 104 ? -12.778 -52.957 63.200 1.00 51.15 104 PRO A CA 1
ATOM 1323 C C . PRO A 1 104 ? -13.246 -53.872 64.322 1.00 49.91 104 PRO A C 1
ATOM 1324 O O . PRO A 1 104 ? -12.508 -54.733 64.808 1.00 46.67 104 PRO A O 1
ATOM 1335 N N . ILE A 1 105 ? -14.500 -53.676 64.726 1.00 49.84 105 ILE A N 1
ATOM 1336 C CA . ILE A 1 105 ? -15.125 -54.458 65.789 1.00 44.61 105 ILE A CA 1
ATOM 1337 C C . ILE A 1 105 ? -16.412 -55.057 65.242 1.00 40.44 105 ILE A C 1
ATOM 1338 O O . ILE A 1 105 ? -17.314 -54.324 64.819 1.00 46.68 105 ILE A O 1
ATOM 1354 N N . GLY A 1 106 ? -16.498 -56.385 65.255 1.00 43.15 106 GLY A N 1
ATOM 1355 C CA . GLY A 1 106 ? -17.728 -57.072 64.945 1.00 50.01 106 GLY A CA 1
ATOM 1356 C C . GLY A 1 106 ? -17.834 -57.507 63.496 1.00 54.32 106 GLY A C 1
ATOM 1357 O O . GLY A 1 106 ? -17.021 -57.132 62.645 1.00 47.00 106 GLY A O 1
ATOM 1361 N N . PRO A 1 107 ? -18.856 -58.314 63.191 1.00 55.14 107 PRO A N 1
ATOM 1362 C CA . PRO A 1 107 ? -18.999 -58.819 61.812 1.00 57.60 107 PRO A CA 1
ATOM 1363 C C . PRO A 1 107 ? -19.200 -57.728 60.772 1.00 56.75 107 PRO A C 1
ATOM 1364 O O . PRO A 1 107 ? -18.571 -57.773 59.706 1.00 55.97 107 PRO A O 1
ATOM 1375 N N . LEU A 1 108 ? -20.072 -56.753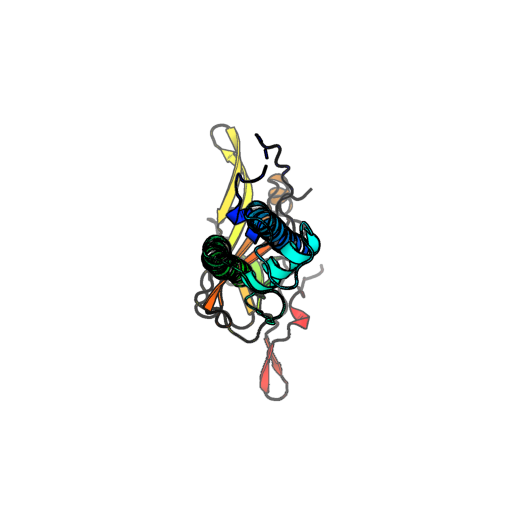 61.041 1.00 57.33 108 LEU A N 1
ATOM 1376 C CA . LEU A 1 108 ? -20.384 -55.742 60.034 1.00 56.40 108 LEU A CA 1
ATOM 1377 C C . LEU A 1 108 ? -19.144 -54.941 59.655 1.00 55.53 108 LEU A C 1
ATOM 1378 O O . LEU A 1 108 ? -18.814 -54.810 58.471 1.00 48.01 108 LEU A O 1
ATOM 1394 N N . ALA A 1 109 ? -18.448 -54.390 60.651 1.00 49.60 109 ALA A N 1
ATOM 1395 C CA . ALA A 1 109 ? -17.235 -53.631 60.370 1.00 48.43 109 ALA A CA 1
ATOM 1396 C C . ALA A 1 109 ? -16.221 -54.476 59.611 1.00 49.02 109 ALA A C 1
ATOM 1397 O O . ALA A 1 109 ? -15.592 -53.999 58.659 1.00 45.05 109 ALA A O 1
ATOM 1404 N N . ASN A 1 110 ? -16.051 -55.735 60.016 1.00 43.43 110 ASN A N 1
ATOM 1405 C CA . ASN A 1 110 ? -15.077 -56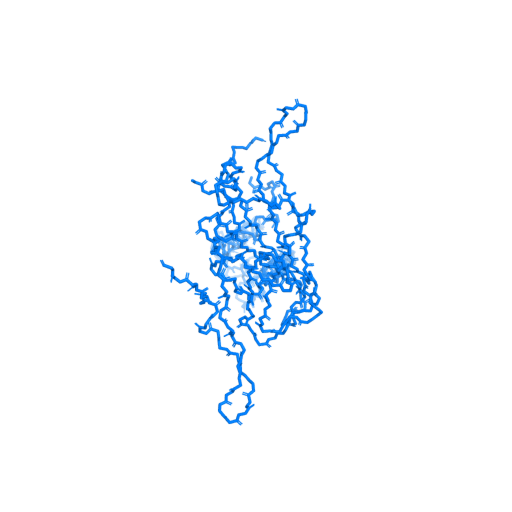.595 59.358 1.00 45.38 110 ASN A CA 1
ATOM 1406 C C . ASN A 1 110 ? -15.514 -56.963 57.945 1.00 46.92 110 ASN A C 1
ATOM 1407 O O . ASN A 1 110 ? -14.664 -57.210 57.082 1.00 40.64 110 ASN A O 1
ATOM 1418 N N . THR A 1 111 ? -16.823 -57.010 57.688 1.00 44.13 111 THR A N 1
ATOM 1419 C CA . THR A 1 111 ? -17.299 -57.220 56.324 1.00 47.34 111 THR A CA 1
ATOM 1420 C C . THR A 1 111 ? -17.007 -56.004 55.454 1.00 47.09 111 THR A C 1
ATOM 1421 O O . THR A 1 111 ? -16.541 -56.145 54.317 1.00 44.91 111 THR A O 1
ATOM 1432 N N . LEU A 1 112 ? -17.271 -54.802 55.974 1.00 39.77 112 LEU A N 1
ATOM 1433 C CA . LEU A 1 112 ? -16.940 -53.587 55.236 1.00 44.72 112 LEU A CA 1
ATOM 1434 C C . LEU A 1 112 ? -15.449 -53.520 54.931 1.00 43.28 112 LEU A C 1
ATOM 1435 O O . LEU A 1 112 ? -15.051 -53.131 53.827 1.00 43.29 112 LEU A O 1
ATOM 1451 N N . VAL A 1 113 ? -14.609 -53.893 55.899 1.00 41.43 113 VAL A N 1
ATOM 1452 C CA . VAL A 1 113 ? -13.168 -53.926 55.663 1.00 42.53 113 VAL A CA 1
ATOM 1453 C C . VAL A 1 113 ? -12.843 -54.854 54.500 1.00 37.34 113 VAL A C 1
ATOM 1454 O O . VAL A 1 113 ? -12.030 -54.522 53.630 1.00 36.75 113 VAL A O 1
ATOM 1467 N N . THR A 1 114 ? -13.467 -56.033 54.472 1.00 38.66 114 THR A N 1
ATOM 1468 C CA . THR A 1 114 ? -13.234 -56.972 53.379 1.00 43.04 114 THR A CA 1
ATOM 1469 C C . THR A 1 114 ? -13.628 -56.358 52.042 1.00 39.43 114 THR A C 1
ATOM 1470 O O . THR A 1 114 ? -12.905 -56.495 51.048 1.00 44.83 114 THR A O 1
ATOM 1481 N N . LEU A 1 115 ? -14.773 -55.675 52.001 1.00 41.15 115 LEU A N 1
ATOM 1482 C CA . LEU A 1 115 ? -15.202 -55.002 50.781 1.00 43.73 115 LEU A CA 1
ATOM 1483 C C . LEU A 1 115 ? -14.283 -53.836 50.442 1.00 46.16 115 LEU A C 1
ATOM 1484 O O . LEU A 1 115 ? -13.925 -53.641 49.274 1.00 43.25 115 LEU A O 1
ATOM 1500 N N . GLU A 1 116 ? -13.889 -53.050 51.447 1.00 39.57 116 GLU A N 1
ATOM 1501 C CA . GLU A 1 116 ? -13.081 -51.865 51.179 1.00 37.56 116 GLU A CA 1
ATOM 1502 C C . GLU A 1 116 ? -11.695 -52.242 50.671 1.00 37.03 116 GLU A C 1
ATOM 1503 O O . GLU A 1 116 ? -11.163 -51.591 49.765 1.00 36.98 116 GLU A O 1
ATOM 1515 N N . ALA A 1 117 ? -11.089 -53.281 51.248 1.00 34.07 117 ALA A N 1
ATOM 1516 C CA . ALA A 1 117 ? -9.791 -53.735 50.765 1.00 40.00 117 ALA A CA 1
ATOM 1517 C C . ALA A 1 117 ? -9.869 -54.130 49.297 1.00 40.76 117 ALA A C 1
ATOM 1518 O O . ALA A 1 117 ? -8.965 -53.823 48.511 1.00 35.95 117 ALA A O 1
ATOM 1525 N N . LEU A 1 118 ? -10.948 -54.810 48.910 1.00 36.94 118 LEU A N 1
ATOM 1526 C CA . LEU A 1 118 ? -11.156 -55.134 47.505 1.00 40.57 118 LEU A CA 1
ATOM 1527 C C . LEU A 1 118 ? -11.296 -53.867 46.670 1.00 41.14 118 LEU A C 1
ATOM 1528 O O . LEU A 1 118 ? -10.737 -53.773 45.571 1.00 34.82 118 LEU A O 1
ATOM 1544 N N . CYS A 1 119 ? -12.030 -52.876 47.182 1.00 37.84 119 CYS A N 1
ATOM 1545 C CA . CYS A 1 119 ? -12.174 -51.613 46.465 1.00 35.97 119 CYS A CA 1
ATOM 1546 C C . CYS A 1 119 ? -10.835 -50.898 46.333 1.00 37.74 119 CYS A C 1
ATOM 1547 O O . CYS A 1 119 ? -10.534 -50.314 45.284 1.00 39.49 119 CYS A O 1
ATOM 1555 N N . GLY A 1 120 ? -10.020 -50.927 47.387 1.00 39.24 120 GLY A N 1
ATOM 1556 C CA . GLY A 1 120 ? -8.705 -50.315 47.304 1.00 36.36 120 GLY A CA 1
ATOM 1557 C C . GLY A 1 120 ? -7.831 -50.977 46.258 1.00 41.08 120 GLY A C 1
ATOM 1558 O O . GLY A 1 120 ? -7.107 -50.303 45.520 1.00 42.08 120 GLY A O 1
ATOM 1562 N N . MET A 1 121 ? -7.892 -52.306 46.173 1.00 41.16 121 MET A N 1
ATOM 1563 C CA . MET A 1 121 ? -7.099 -53.019 45.179 1.00 44.22 121 MET A CA 1
ATOM 1564 C C . MET A 1 121 ? -7.632 -52.769 43.772 1.00 39.59 121 MET A C 1
ATOM 1565 O O . MET A 1 121 ? -6.851 -52.570 42.834 1.00 38.15 121 MET A O 1
ATOM 1579 N N . LEU A 1 122 ? -8.958 -52.756 43.608 1.00 36.24 122 LEU A N 1
ATOM 1580 C CA . LEU A 1 122 ? -9.544 -52.490 42.297 1.00 36.91 122 LEU A CA 1
ATOM 1581 C C . LEU A 1 122 ? -9.271 -51.060 41.847 1.00 36.56 122 LEU A C 1
ATOM 1582 O O . LEU A 1 122 ? -8.988 -50.819 40.668 1.00 37.15 122 LEU A O 1
ATOM 1598 N N . GLY A 1 123 ? -9.360 -50.098 42.765 1.00 36.59 123 GLY A N 1
ATOM 1599 C CA . GLY A 1 123 ? -9.042 -48.724 42.412 1.00 35.72 123 GLY A CA 1
ATOM 1600 C C . GLY A 1 123 ? -7.598 -48.562 41.982 1.00 39.11 123 GLY A C 1
ATOM 1601 O O . GLY A 1 123 ? -7.292 -47.790 41.070 1.00 38.95 123 GLY A O 1
ATOM 1605 N N . LEU A 1 124 ? -6.688 -49.287 42.634 1.00 37.31 124 LEU A N 1
ATOM 1606 C CA . LEU A 1 124 ? -5.293 -49.274 42.213 1.00 33.38 124 LEU A CA 1
ATOM 1607 C C . LEU A 1 124 ? -5.143 -49.830 40.803 1.00 38.23 124 LEU A C 1
ATOM 1608 O O . LEU A 1 124 ? -4.417 -49.265 39.977 1.00 35.45 124 LEU A O 1
ATOM 1624 N N . ALA A 1 125 ? -5.821 -50.942 40.512 1.00 33.23 125 ALA A N 1
ATOM 1625 C CA . ALA A 1 125 ? -5.767 -51.518 39.174 1.00 33.67 125 ALA A CA 1
ATOM 1626 C C . ALA A 1 125 ? -6.287 -50.535 38.134 1.00 34.88 125 ALA A C 1
ATOM 1627 O O . ALA A 1 125 ? -5.702 -50.392 37.055 1.00 34.51 125 ALA A O 1
ATOM 1634 N N . VAL A 1 126 ? -7.383 -49.844 38.447 1.00 33.27 126 VAL A N 1
ATOM 1635 C CA . VAL A 1 126 ? -7.970 -48.891 37.510 1.00 32.60 126 VAL A CA 1
ATOM 1636 C C . VAL A 1 126 ? -7.029 -47.714 37.284 1.00 36.69 126 VAL A C 1
ATOM 1637 O O . VAL A 1 126 ? -6.756 -47.326 36.143 1.00 35.50 126 VAL A O 1
ATOM 1650 N N . ALA A 1 127 ? -6.519 -47.127 38.368 1.00 30.68 127 ALA A N 1
ATOM 1651 C CA . ALA A 1 127 ? -5.620 -45.988 38.231 1.00 34.32 127 ALA A CA 1
ATOM 1652 C C . ALA A 1 127 ? -4.369 -46.363 37.449 1.00 31.58 127 ALA A C 1
ATOM 1653 O O . ALA A 1 127 ? -3.914 -45.602 36.587 1.00 32.42 127 ALA A O 1
ATOM 1660 N N . ALA A 1 128 ? -3.790 -47.529 37.746 1.00 26.67 128 ALA A N 1
ATOM 1661 C CA . ALA A 1 128 ? -2.592 -47.963 37.035 1.00 33.57 128 ALA A CA 1
ATOM 1662 C C . ALA A 1 128 ? -2.883 -48.198 35.558 1.00 32.53 128 ALA A C 1
ATOM 1663 O O . ALA A 1 128 ? -2.061 -47.867 34.695 1.00 28.66 128 ALA A O 1
ATOM 1670 N N . SER A 1 129 ? -4.046 -48.774 35.247 1.00 30.93 129 SER A N 1
ATOM 1671 C CA . SER A 1 129 ? -4.419 -48.994 33.853 1.00 32.70 129 SER A CA 1
ATOM 1672 C C . SER A 1 129 ? -4.494 -47.674 33.096 1.00 28.67 129 SER A C 1
ATOM 1673 O O . SER A 1 129 ? -3.980 -47.554 31.977 1.00 30.75 129 SER A O 1
ATOM 1686 N N . LEU A 1 130 ? -5.125 -46.665 33.701 1.00 29.43 130 LEU A N 1
ATOM 1687 C CA . LEU A 1 130 ? -5.238 -45.359 33.060 1.00 31.36 130 LEU A CA 1
ATOM 1688 C C . LEU A 1 130 ? -3.879 -44.681 32.934 1.00 30.89 130 LEU A C 1
ATOM 1689 O O . LEU A 1 130 ? -3.571 -44.088 31.893 1.00 26.57 130 LEU A O 1
ATOM 1705 N N . ILE A 1 131 ? -3.055 -44.746 33.982 1.00 25.62 131 ILE A N 1
ATOM 1706 C CA . ILE A 1 131 ? -1.732 -44.129 33.924 1.00 30.16 131 ILE A CA 1
ATOM 1707 C C . ILE A 1 131 ? -0.900 -44.766 32.820 1.00 31.17 131 ILE A C 1
ATOM 1708 O O . ILE A 1 131 ? -0.197 -44.077 32.071 1.00 26.67 131 ILE A O 1
ATOM 1724 N N . TYR A 1 132 ? -0.960 -46.090 32.705 1.00 27.16 132 TYR A N 1
ATOM 1725 C CA . TYR A 1 132 ? -0.155 -46.763 31.697 1.00 32.50 132 TYR A CA 1
ATOM 1726 C C . TYR A 1 132 ? -0.664 -46.463 30.289 1.00 31.09 132 TYR A C 1
ATOM 1727 O O . TYR A 1 132 ? 0.132 -46.328 29.352 1.00 27.79 132 TYR A O 1
ATOM 1745 N N . ALA A 1 133 ? -1.984 -46.350 30.122 1.00 29.30 133 ALA A N 1
ATOM 1746 C CA . ALA A 1 133 ? -2.534 -45.970 28.826 1.00 29.19 133 ALA A CA 1
ATOM 1747 C C . ALA A 1 133 ? -2.158 -44.542 28.457 1.00 28.33 133 ALA A C 1
ATOM 1748 O O . ALA A 1 133 ? -1.956 -44.244 27.275 1.00 27.87 133 ALA A O 1
ATOM 1755 N N . ARG A 1 134 ? -2.065 -43.649 29.446 1.00 29.52 134 ARG A N 1
ATOM 1756 C CA . ARG A 1 134 ? -1.610 -42.288 29.175 1.00 30.70 134 ARG A CA 1
ATOM 1757 C C . ARG A 1 134 ? -0.126 -42.264 28.830 1.00 28.42 134 ARG A C 1
ATOM 1758 O O . ARG A 1 134 ? 0.304 -41.497 27.962 1.00 31.74 134 ARG A O 1
ATOM 1779 N N . PHE A 1 135 ? 0.669 -43.109 29.491 1.00 33.21 135 PHE A N 1
ATOM 1780 C CA . PHE A 1 135 ? 2.116 -43.091 29.296 1.00 33.50 135 PHE A CA 1
ATOM 1781 C C . PHE A 1 135 ? 2.505 -43.577 27.905 1.00 29.23 135 PHE A C 1
ATOM 1782 O O . PHE A 1 135 ? 3.341 -42.960 27.234 1.00 29.93 135 PHE A O 1
ATOM 1799 N N . THR A 1 136 ? 1.925 -44.691 27.458 1.00 27.65 136 THR A N 1
ATOM 1800 C CA . THR A 1 136 ? 2.417 -45.394 26.271 1.00 30.20 136 THR A CA 1
ATOM 1801 C C . THR A 1 136 ? 1.846 -44.788 24.988 1.00 26.25 136 THR A C 1
ATOM 1802 O O . THR A 1 136 ? 1.233 -45.455 24.154 1.00 29.86 136 THR A O 1
ATOM 1813 N N . ARG A 1 137 ? 2.082 -43.491 24.840 1.00 26.20 137 ARG A N 1
ATOM 1814 C CA . ARG A 1 137 ? 1.700 -42.738 23.648 1.00 30.33 137 ARG A CA 1
ATOM 1815 C C . ARG A 1 137 ? 2.906 -41.902 23.244 1.00 30.08 137 ARG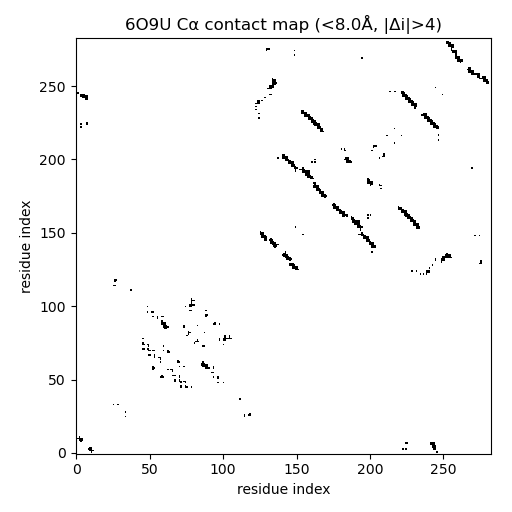 A C 1
ATOM 1816 O O . ARG A 1 137 ? 2.877 -40.667 23.301 1.00 33.51 137 ARG A O 1
ATOM 1837 N N . PRO A 1 138 ? 3.992 -42.554 22.836 1.00 27.89 138 PRO A N 1
ATOM 1838 C CA . PRO A 1 138 ? 5.252 -41.837 22.612 1.00 27.91 138 PRO A CA 1
ATOM 1839 C C . PRO A 1 138 ? 5.200 -40.932 21.392 1.00 29.69 138 PRO A C 1
ATOM 1840 O O . PRO A 1 138 ? 4.431 -41.143 20.452 1.00 32.54 138 PRO A O 1
ATOM 1851 N N . THR A 1 139 ? 6.056 -39.915 21.421 1.00 31.79 139 THR A N 1
ATOM 1852 C CA . THR A 1 139 ? 6.252 -39.021 20.290 1.00 32.51 139 THR A CA 1
ATOM 1853 C C . THR A 1 139 ? 7.319 -39.587 19.357 1.00 28.12 139 THR A C 1
ATOM 1854 O O . THR A 1 139 ? 8.149 -40.410 19.750 1.00 25.91 139 THR A O 1
ATOM 1865 N N . ALA A 1 140 ? 7.291 -39.126 18.104 1.00 24.02 140 ALA A N 1
ATOM 1866 C CA . ALA A 1 140 ? 8.166 -39.693 17.082 1.00 24.76 140 ALA A CA 1
ATOM 1867 C C . ALA A 1 140 ? 9.598 -39.184 17.184 1.00 27.29 140 ALA A C 1
ATOM 1868 O O . ALA A 1 140 ? 10.521 -39.868 16.728 1.00 26.98 140 ALA A O 1
ATOM 1875 N N . GLY A 1 141 ? 9.805 -38.003 17.757 1.00 24.92 141 GLY A N 1
ATOM 1876 C CA . GLY A 1 141 ? 11.139 -37.425 17.827 1.00 26.93 141 GLY A CA 1
ATOM 1877 C C . GLY A 1 141 ? 11.707 -37.050 16.474 1.00 28.39 141 GLY A C 1
ATOM 1878 O O . GLY A 1 141 ? 12.918 -37.185 16.254 1.00 31.45 141 GLY A O 1
ATOM 1882 N N . VAL A 1 142 ? 10.863 -36.572 15.565 1.00 25.29 142 VAL A N 1
ATOM 1883 C CA . VAL A 1 142 ? 11.258 -36.244 14.200 1.00 28.78 142 VAL A CA 1
ATOM 1884 C C . VAL A 1 142 ? 11.169 -34.738 14.004 1.00 29.20 142 VAL A C 1
ATOM 1885 O O . VAL A 1 142 ? 10.251 -34.084 14.513 1.00 33.38 142 VAL A O 1
ATOM 1898 N N . LEU A 1 143 ? 12.122 -34.196 13.255 1.00 26.10 143 LEU A N 1
ATOM 1899 C CA . LEU A 1 143 ? 12.176 -32.779 12.924 1.00 27.50 143 LEU A CA 1
ATOM 1900 C C . LEU A 1 143 ? 11.873 -32.600 11.443 1.00 27.05 143 LEU A C 1
ATOM 1901 O O . LEU A 1 143 ? 12.411 -33.331 10.606 1.00 26.81 143 LEU A O 1
ATOM 1917 N N . PHE A 1 144 ? 11.010 -31.635 11.123 1.00 26.95 144 PHE A N 1
ATOM 1918 C CA . PHE A 1 144 ? 10.661 -31.312 9.745 1.00 25.24 144 PHE A CA 1
ATOM 1919 C C . PHE A 1 144 ? 11.418 -30.069 9.299 1.00 26.61 144 PHE A C 1
ATOM 1920 O O . PHE A 1 144 ? 11.621 -29.140 10.085 1.00 24.75 144 PHE A O 1
ATOM 1937 N N . SER A 1 145 ? 11.827 -30.051 8.034 1.00 26.15 145 SER A N 1
ATOM 1938 C CA . SER A 1 145 ? 12.428 -28.848 7.477 1.00 22.86 145 SER A CA 1
ATOM 1939 C C . SER A 1 145 ? 11.417 -27.708 7.505 1.00 25.75 145 SER A C 1
ATOM 1940 O O . SER A 1 145 ? 10.219 -27.911 7.291 1.00 25.44 145 SER A O 1
ATOM 1948 N N . SER A 1 146 ? 11.902 -26.499 7.788 1.00 26.70 146 SER A N 1
ATOM 1949 C CA . SER A 1 146 ? 11.008 -25.357 7.931 1.00 28.13 146 SER A CA 1
ATOM 1950 C C . SER A 1 146 ? 10.391 -24.941 6.603 1.00 27.47 146 SER A C 1
ATOM 1951 O O . SER A 1 146 ? 9.386 -24.221 6.600 1.00 29.37 146 SER A O 1
ATOM 1959 N N . ARG A 1 147 ? 10.965 -25.377 5.483 1.00 25.76 147 ARG A N 1
ATOM 1960 C CA . ARG A 1 147 ? 10.463 -25.035 4.163 1.00 26.46 147 ARG A CA 1
ATOM 1961 C C . ARG A 1 147 ? 10.456 -26.278 3.285 1.00 26.59 147 ARG A C 1
ATOM 1962 O O . ARG A 1 147 ? 11.047 -27.309 3.617 1.00 29.20 147 ARG A O 1
ATOM 1983 N N . MET A 1 148 ? 9.765 -26.167 2.156 1.0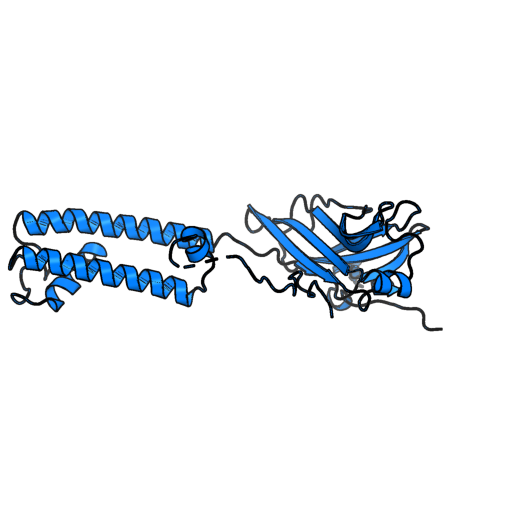0 25.15 148 MET A N 1
ATOM 1984 C CA . MET A 1 148 ? 9.918 -27.071 1.028 1.00 24.58 148 MET A CA 1
ATOM 1985 C C . MET A 1 148 ? 10.687 -26.351 -0.071 1.00 27.61 148 MET A C 1
ATOM 1986 O O . MET A 1 148 ? 10.898 -25.137 -0.016 1.00 27.44 148 MET A O 1
ATOM 2000 N N . VAL A 1 149 ? 11.105 -27.113 -1.082 1.00 24.58 149 VAL A N 1
ATOM 2001 C CA . VAL A 1 149 ? 11.718 -26.551 -2.278 1.00 25.89 149 VAL A CA 1
ATOM 2002 C C . VAL A 1 149 ? 11.108 -27.228 -3.495 1.00 29.77 149 VAL A C 1
ATOM 2003 O O . VAL A 1 149 ? 10.576 -28.337 -3.418 1.00 29.36 149 VAL A O 1
ATOM 2016 N N . ILE A 1 150 ? 11.186 -26.534 -4.630 1.00 30.70 150 ILE A N 1
ATOM 2017 C CA . ILE A 1 150 ? 10.926 -27.118 -5.941 1.00 29.29 150 ILE A CA 1
ATOM 2018 C C . ILE A 1 150 ? 12.134 -26.816 -6.814 1.00 32.39 150 ILE A C 1
ATOM 2019 O O . ILE A 1 150 ? 12.422 -25.645 -7.092 1.00 31.22 150 ILE A O 1
ATOM 2035 N N . SER A 1 151 ? 12.840 -27.861 -7.237 1.00 31.87 151 SER A N 1
ATOM 2036 C CA . SER A 1 151 ? 14.021 -27.703 -8.076 1.00 28.62 151 SER A CA 1
ATOM 2037 C C . SER A 1 151 ? 14.223 -28.983 -8.875 1.00 34.38 151 SER A C 1
ATOM 2038 O O . SER A 1 151 ? 13.646 -30.029 -8.571 1.00 29.89 151 SER A O 1
ATOM 2046 N N . ASP A 1 152 ? 15.061 -28.885 -9.905 1.00 32.32 152 ASP A N 1
ATOM 2047 C CA . ASP A 1 152 ? 15.264 -30.002 -10.817 1.00 31.95 152 ASP A CA 1
ATOM 2048 C C . ASP A 1 152 ? 16.097 -31.095 -10.159 1.00 35.03 152 ASP A C 1
ATOM 2049 O O . ASP A 1 152 ? 17.143 -30.823 -9.562 1.00 33.65 152 ASP A O 1
ATOM 2058 N N . PHE A 1 153 ? 15.627 -32.335 -10.271 1.00 33.33 153 PHE A N 1
ATOM 2059 C CA . PHE A 1 153 ? 16.378 -33.491 -9.800 1.00 33.91 153 PHE A CA 1
ATOM 2060 C C . PHE A 1 153 ? 16.094 -34.661 -10.726 1.00 36.12 153 PHE A C 1
ATOM 2061 O O . PHE A 1 153 ? 14.929 -34.983 -10.985 1.00 32.02 153 PHE A O 1
ATOM 2078 N N . GLU A 1 154 ? 17.160 -35.289 -11.220 1.00 33.97 154 GLU A N 1
ATOM 2079 C CA . GLU A 1 154 ? 17.045 -36.407 -12.154 1.00 39.79 154 GLU A CA 1
ATOM 2080 C C . GLU A 1 154 ? 16.116 -36.058 -13.313 1.00 36.41 154 GLU A C 1
ATOM 2081 O O . GLU A 1 154 ? 15.293 -36.866 -13.749 1.00 41.45 154 GLU A O 1
ATOM 2093 N N . GLY A 1 155 ? 16.249 -34.832 -13.813 1.00 38.59 155 GLY A N 1
ATOM 2094 C CA . GLY A 1 155 ? 15.584 -34.415 -15.028 1.00 42.22 155 GLY A CA 1
ATOM 2095 C C . GLY A 1 155 ? 14.167 -33.911 -14.875 1.00 43.98 155 GLY A C 1
ATOM 2096 O O . GLY A 1 155 ? 13.497 -33.694 -15.892 1.00 41.32 155 GLY A O 1
ATOM 2100 N N . LYS A 1 156 ? 13.684 -33.709 -13.650 1.00 37.62 156 LYS A N 1
ATOM 2101 C CA . LYS A 1 156 ? 12.317 -33.261 -13.436 1.00 34.63 156 LYS A CA 1
ATOM 2102 C C . LYS A 1 156 ? 12.279 -32.226 -12.320 1.00 31.82 156 LYS A C 1
ATOM 2103 O O . LYS A 1 156 ? 12.981 -32.382 -11.310 1.00 31.11 156 LYS A O 1
ATOM 2122 N N . PRO A 1 157 ? 11.470 -31.175 -12.454 1.00 40.24 157 PRO A N 1
ATOM 2123 C CA . PRO A 1 157 ? 11.192 -30.336 -11.282 1.00 32.23 157 PRO A CA 1
ATOM 2124 C C . PRO A 1 157 ? 10.547 -31.182 -10.194 1.00 30.82 157 PRO A C 1
ATOM 2125 O O . PRO A 1 157 ? 9.607 -31.938 -10.447 1.00 29.14 157 PRO A O 1
ATOM 2136 N N . THR A 1 158 ? 11.076 -31.069 -8.979 1.00 31.35 158 THR A N 1
ATOM 2137 C CA . THR A 1 158 ? 10.732 -31.986 -7.901 1.00 23.59 158 THR A CA 1
ATOM 2138 C C . THR A 1 158 ? 10.447 -31.199 -6.633 1.00 27.63 158 THR A C 1
ATOM 2139 O O . THR A 1 158 ? 11.262 -30.372 -6.213 1.00 26.94 158 THR A O 1
ATOM 2150 N N . LEU A 1 159 ? 9.288 -31.458 -6.034 1.00 26.13 159 LEU A N 1
ATOM 2151 C CA . LEU A 1 159 ? 8.940 -30.881 -4.744 1.00 27.76 159 LEU A CA 1
ATOM 2152 C C . LEU A 1 159 ? 9.595 -31.698 -3.640 1.00 28.82 159 LEU A C 1
ATOM 2153 O O . LEU A 1 159 ? 9.501 -32.931 -3.634 1.00 27.30 159 LEU A O 1
ATOM 2169 N N . MET A 1 160 ? 10.257 -31.016 -2.704 1.00 23.84 160 MET A N 1
ATOM 2170 C CA . MET A 1 160 ? 11.004 -31.702 -1.662 1.00 25.68 160 MET A CA 1
ATOM 2171 C C . MET A 1 160 ? 10.834 -31.015 -0.318 1.00 25.72 160 MET A C 1
ATOM 2172 O O . MET A 1 160 ? 10.686 -29.793 -0.231 1.00 26.17 160 MET A O 1
ATOM 2186 N N . MET A 1 161 ? 10.858 -31.837 0.727 1.00 25.57 161 MET A N 1
ATOM 2187 C CA . MET A 1 161 ? 11.139 -31.418 2.091 1.00 22.39 161 MET A CA 1
ATOM 2188 C C . MET A 1 161 ? 11.984 -32.524 2.708 1.00 24.93 161 MET A C 1
ATOM 2189 O O . MET A 1 161 ? 12.273 -33.531 2.055 1.00 26.45 161 MET A O 1
ATOM 2203 N N . ARG A 1 162 ? 12.404 -32.360 3.962 1.00 26.41 162 ARG A N 1
ATOM 2204 C CA . ARG A 1 162 ? 13.203 -33.418 4.564 1.00 27.33 162 ARG A CA 1
ATOM 2205 C C . ARG A 1 162 ? 12.933 -33.540 6.056 1.00 26.38 162 ARG A C 1
ATOM 2206 O O . ARG A 1 162 ? 12.373 -32.644 6.694 1.00 24.25 162 ARG A O 1
ATOM 2227 N N . LEU A 1 163 ? 13.337 -34.691 6.587 1.00 23.53 163 LEU A N 1
ATOM 2228 C CA . LEU A 1 163 ? 13.121 -35.078 7.970 1.00 27.16 163 LEU A CA 1
ATOM 2229 C C . LEU A 1 163 ? 14.456 -35.407 8.618 1.00 23.39 163 LEU A C 1
ATOM 2230 O O . LEU A 1 163 ? 15.393 -35.846 7.948 1.00 27.46 163 LEU A O 1
ATOM 2246 N N . ALA A 1 164 ? 14.531 -35.211 9.931 1.00 23.06 164 ALA A N 1
ATOM 2247 C CA . ALA A 1 164 ? 15.699 -35.596 10.709 1.00 25.29 164 ALA A CA 1
ATOM 2248 C C . ALA A 1 164 ? 15.256 -36.330 11.964 1.00 26.57 164 ALA A C 1
ATOM 2249 O O . ALA A 1 164 ? 14.242 -35.983 12.576 1.00 27.41 164 ALA A O 1
ATOM 2256 N N . ASN A 1 165 ? 16.021 -37.353 12.334 1.00 28.69 165 ASN A N 1
ATOM 2257 C CA . ASN A 1 165 ? 15.802 -38.095 13.567 1.00 25.60 165 ASN A CA 1
ATOM 2258 C C . ASN A 1 165 ? 16.550 -37.398 14.697 1.00 29.39 165 ASN A C 1
ATOM 2259 O O . ASN A 1 165 ? 17.768 -37.212 14.616 1.00 30.94 165 ASN A O 1
ATOM 2270 N N . LEU A 1 166 ? 15.830 -37.014 15.746 1.00 32.68 166 LEU A N 1
ATOM 2271 C CA . LEU A 1 166 ? 16.451 -36.346 16.882 1.00 30.61 166 LEU A CA 1
ATOM 2272 C C . LEU A 1 166 ? 16.896 -37.315 17.970 1.00 35.72 166 LEU A C 1
ATOM 2273 O O . LEU A 1 166 ? 17.459 -36.876 18.978 1.00 31.89 166 LEU A O 1
ATOM 2289 N N . ARG A 1 167 ? 16.668 -38.610 17.792 1.00 28.45 167 ARG A N 1
ATOM 2290 C CA . ARG A 1 167 ? 17.072 -39.617 18.758 1.00 28.26 167 ARG A CA 1
ATOM 2291 C C . ARG A 1 167 ? 18.091 -40.550 18.120 1.00 29.00 167 ARG A C 1
ATOM 2292 O O . ARG A 1 167 ? 18.287 -40.558 16.902 1.00 32.91 167 ARG A O 1
ATOM 2313 N N . ILE A 1 168 ? 18.748 -41.346 18.964 1.00 29.19 168 ILE A N 1
ATOM 2314 C CA . ILE A 1 168 ? 19.782 -42.256 18.482 1.00 35.21 168 ILE A CA 1
ATOM 2315 C C . ILE A 1 168 ? 19.219 -43.597 18.025 1.00 32.98 168 ILE A C 1
ATOM 2316 O O . ILE A 1 16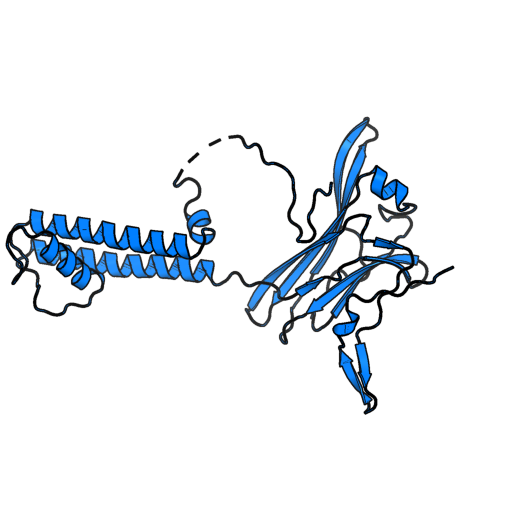8 ? 19.871 -44.290 17.231 1.00 40.59 168 ILE A O 1
ATOM 2332 N N . GLU A 1 169 ? 18.035 -43.984 18.496 1.00 30.32 169 GLU A N 1
ATOM 2333 C CA . GLU A 1 169 ? 17.404 -45.203 18.017 1.00 28.39 169 GLU A CA 1
ATOM 2334 C C . GLU A 1 169 ? 16.720 -44.947 16.674 1.00 29.77 169 GLU A C 1
ATOM 2335 O O . GLU A 1 169 ? 16.349 -43.818 16.339 1.00 32.89 169 GLU A O 1
ATOM 2347 N N A GLN A 1 170 ? 16.551 -46.019 15.908 0.53 28.67 170 GLN A N 1
ATOM 2348 N N B GLN A 1 170 ? 16.553 -46.016 15.906 0.47 28.55 170 GLN A N 1
ATOM 2349 C CA A GLN A 1 170 ? 16.039 -45.943 14.548 0.53 30.96 170 GLN A CA 1
ATOM 2350 C CA B GLN A 1 170 ? 16.032 -45.926 14.551 0.47 29.91 170 GLN A CA 1
ATOM 2351 C C A GLN A 1 170 ? 14.547 -46.262 14.509 0.53 31.84 170 GLN A C 1
ATOM 2352 C C B GLN A 1 170 ? 14.534 -46.210 14.530 0.47 31.72 170 GLN A C 1
ATOM 2353 O O A GLN A 1 170 ? 13.975 -46.800 15.460 0.53 27.59 170 GLN A O 1
ATOM 2354 O O B GLN A 1 170 ? 13.944 -46.682 15.505 0.47 27.62 170 GLN A O 1
ATOM 2381 N N . ILE A 1 171 ? 13.919 -45.911 13.388 1.00 26.45 171 ILE A N 1
ATOM 2382 C CA . ILE A 1 171 ? 12.490 -46.109 13.184 1.00 27.82 171 ILE A CA 1
ATOM 2383 C C . ILE A 1 171 ? 12.301 -47.071 12.018 1.00 28.57 171 ILE A C 1
ATOM 2384 O O . ILE A 1 171 ? 12.829 -46.842 10.922 1.00 29.65 171 ILE A O 1
ATOM 2401 N N . ILE A 1 172 ? 11.533 -48.137 12.258 1.00 29.22 172 ILE A N 1
ATOM 2402 C CA . ILE A 1 172 ? 11.450 -49.294 11.371 1.00 24.61 172 ILE A CA 1
ATOM 2403 C C . ILE A 1 172 ? 10.209 -49.185 10.497 1.00 22.10 172 ILE A C 1
ATOM 2404 O O . ILE A 1 172 ? 9.141 -48.762 10.961 1.00 28.78 172 ILE A O 1
ATOM 2420 N N . GLU A 1 173 ? 10.348 -49.584 9.232 1.00 26.34 173 GLU A N 1
ATOM 2421 C CA . GLU A 1 173 ? 9.266 -49.538 8.248 1.00 26.11 173 GLU A CA 1
ATOM 2422 C C . GLU A 1 173 ? 8.583 -48.172 8.269 1.00 30.07 173 GLU A C 1
ATOM 2423 O O . GLU A 1 173 ? 7.371 -48.044 8.455 1.00 26.76 173 GLU A O 1
ATOM 2435 N N . ALA A 1 174 ? 9.398 -47.140 8.066 1.00 29.21 174 ALA A N 1
ATOM 2436 C CA . ALA A 1 174 ? 8.918 -45.768 8.115 1.00 28.01 174 ALA A CA 1
ATOM 2437 C C . ALA A 1 174 ? 8.220 -45.402 6.812 1.00 30.84 174 ALA A C 1
ATOM 2438 O O . ALA A 1 174 ? 8.742 -45.654 5.723 1.00 31.30 174 ALA A O 1
ATOM 2445 N N . ASP A 1 175 ? 7.038 -44.804 6.930 1.00 28.05 175 ASP A N 1
ATOM 2446 C CA . ASP A 1 175 ? 6.263 -44.339 5.791 1.00 31.80 175 ASP A CA 1
ATOM 2447 C C . ASP A 1 175 ? 6.143 -42.825 5.851 1.00 24.70 175 ASP A C 1
ATOM 2448 O O . ASP A 1 175 ? 6.077 -42.237 6.933 1.00 26.20 175 ASP A O 1
ATOM 2457 N N . VAL A 1 176 ? 6.105 -42.193 4.681 1.00 24.91 176 VAL A N 1
ATOM 2458 C CA . VAL A 1 176 ? 5.897 -40.754 4.604 1.00 26.19 176 VAL A CA 1
ATOM 2459 C C . VAL A 1 176 ? 4.883 -40.455 3.510 1.00 25.19 176 VAL A C 1
ATOM 2460 O O . VAL A 1 176 ? 4.800 -41.158 2.498 1.00 29.77 176 VAL A O 1
ATOM 2473 N N . HIS A 1 177 ? 4.104 -39.400 3.733 1.00 29.47 177 HIS A N 1
ATOM 2474 C CA . HIS A 1 177 ? 3.126 -38.914 2.771 1.00 29.66 177 HIS A CA 1
ATOM 2475 C C . HIS A 1 177 ? 3.334 -37.420 2.580 1.00 27.20 177 HIS A C 1
ATOM 2476 O O . HIS A 1 177 ? 3.486 -36.683 3.560 1.00 29.81 177 HIS A O 1
ATOM 2490 N N . LEU A 1 178 ? 3.364 -36.982 1.325 1.00 26.16 178 LEU A N 1
ATOM 2491 C CA . LEU A 1 178 ? 3.217 -35.576 0.971 1.00 25.77 178 LEU A CA 1
ATOM 2492 C C . LEU A 1 178 ? 1.821 -35.400 0.392 1.00 28.64 178 LEU A C 1
ATOM 2493 O O . LEU A 1 178 ? 1.508 -35.967 -0.661 1.00 31.42 178 LEU A O 1
ATOM 2509 N N . VAL A 1 179 ? 0.987 -34.626 1.079 1.00 28.15 179 VAL A N 1
ATOM 2510 C CA . VAL A 1 179 ? -0.432 -34.518 0.764 1.00 30.60 179 VAL A CA 1
ATOM 2511 C C . VAL A 1 179 ? -0.727 -33.092 0.323 1.00 25.09 179 VAL A C 1
ATOM 2512 O O . VAL A 1 179 ? -0.555 -32.146 1.103 1.00 29.54 179 VAL A O 1
ATOM 2525 N N . LEU A 1 180 ? -1.166 -32.939 -0.924 1.00 27.32 180 LEU A N 1
ATOM 2526 C CA . LEU A 1 180 ? -1.684 -31.666 -1.404 1.00 28.43 180 LEU A CA 1
ATOM 2527 C C . LEU A 1 180 ? -3.145 -31.528 -1.005 1.00 33.72 180 LEU A C 1
ATOM 2528 O O . LEU A 1 180 ? -3.941 -32.447 -1.217 1.00 30.39 180 LEU A O 1
ATOM 2544 N N . VAL A 1 181 ? -3.496 -30.379 -0.439 1.00 32.07 181 VAL A N 1
ATOM 2545 C CA . VAL A 1 181 ? -4.881 -30.025 -0.144 1.00 26.15 181 VAL A CA 1
ATOM 2546 C C . VAL A 1 181 ? -5.174 -28.726 -0.878 1.00 30.30 181 VAL A C 1
ATOM 2547 O O . VAL A 1 181 ? -4.455 -27.735 -0.699 1.00 27.07 181 VAL A O 1
ATOM 2560 N N . ARG A 1 182 ? -6.213 -28.727 -1.708 1.00 31.96 182 ARG A N 1
ATOM 2561 C CA . ARG A 1 182 ? -6.555 -27.531 -2.465 1.00 35.93 182 ARG A CA 1
ATOM 2562 C C . ARG A 1 182 ? -8.029 -27.566 -2.837 1.00 29.85 182 ARG A C 1
ATOM 2563 O O . ARG A 1 182 ? -8.696 -28.601 -2.752 1.00 31.58 182 ARG A O 1
ATOM 2584 N N . SER A 1 183 ? -8.522 -26.409 -3.265 1.00 32.01 183 SER A N 1
ATOM 2585 C CA . SER A 1 183 ? -9.885 -26.266 -3.749 1.00 36.41 183 SER A CA 1
ATOM 2586 C C . SER A 1 183 ? -9.929 -26.545 -5.244 1.00 34.35 183 SER A C 1
ATOM 2587 O O . SER A 1 183 ? -9.045 -26.118 -5.992 1.00 35.62 183 SER A O 1
ATOM 2595 N N . GLU A 1 184 ? -10.961 -27.266 -5.674 1.00 34.77 184 GLU A N 1
ATOM 2596 C CA . GLU A 1 184 ? -11.081 -27.695 -7.059 1.00 34.44 184 GLU A CA 1
ATOM 2597 C C . GLU A 1 184 ? -12.524 -27.539 -7.514 1.00 35.99 184 GLU A C 1
ATOM 2598 O O . GLU A 1 184 ? -13.423 -27.250 -6.721 1.00 30.66 184 GLU A O 1
ATOM 2610 N N . ILE A 1 185 ? -12.737 -27.740 -8.814 1.00 43.10 185 ILE A N 1
ATOM 2611 C CA . ILE A 1 185 ? -14.049 -27.623 -9.437 1.00 39.19 185 ILE A CA 1
ATOM 2612 C C . ILE A 1 185 ? -14.260 -28.842 -10.320 1.00 38.05 185 ILE A C 1
ATOM 2613 O O . ILE A 1 185 ? -13.432 -29.130 -11.191 1.00 42.28 185 ILE A O 1
ATOM 2629 N N . SER A 1 186 ? -15.362 -29.555 -10.102 1.00 36.16 186 SER A N 1
ATOM 2630 C CA . SER A 1 186 ? -15.671 -30.701 -10.940 1.00 42.07 186 SER A CA 1
ATOM 2631 C C . SER A 1 186 ? -16.335 -30.240 -12.234 1.00 38.99 186 SER A C 1
ATOM 2632 O O . SER A 1 186 ? -16.804 -29.106 -12.353 1.00 37.71 186 SER A O 1
ATOM 2640 N N . GLN A 1 187 ? -16.368 -31.140 -13.220 1.00 42.93 187 GLN A N 1
ATOM 2641 C CA . GLN A 1 187 ? -17.010 -30.806 -14.485 1.00 48.19 187 GLN A CA 1
ATOM 2642 C C . GLN A 1 187 ? -18.491 -30.507 -14.306 1.00 41.83 187 GLN A C 1
ATOM 2643 O O . GLN A 1 187 ? -19.089 -29.853 -15.167 1.00 51.66 187 GLN A O 1
ATOM 2657 N N . GLU A 1 188 ? -19.097 -30.970 -13.211 1.00 42.96 188 GLU A N 1
ATOM 2658 C CA . GLU A 1 188 ? -20.453 -30.570 -12.861 1.00 37.57 188 GLU A CA 1
ATOM 2659 C C . GLU A 1 188 ? -20.522 -29.162 -12.285 1.00 43.57 188 GLU A C 1
ATOM 2660 O O . GLU A 1 188 ? -21.625 -28.674 -12.020 1.00 41.20 188 GLU A O 1
ATOM 2672 N N . GLY A 1 189 ? -19.382 -28.508 -12.068 1.00 43.60 189 GLY A N 1
ATOM 2673 C CA . GLY A 1 189 ? -19.363 -27.182 -11.489 1.00 39.46 189 GLY A CA 1
ATOM 2674 C C . GLY A 1 189 ? -19.350 -27.140 -9.977 1.00 39.12 189 GLY A C 1
ATOM 2675 O O . GLY A 1 189 ? -19.393 -26.043 -9.407 1.00 41.67 189 GLY A O 1
ATOM 2679 N N . MET A 1 190 ? -19.285 -28.289 -9.308 1.00 43.27 190 MET A N 1
ATOM 2680 C CA . MET A 1 190 ? -19.260 -28.322 -7.853 1.00 39.94 190 MET A CA 1
ATOM 2681 C C . MET A 1 190 ? -17.877 -27.938 -7.344 1.00 33.03 190 MET A C 1
ATOM 2682 O O . MET A 1 190 ? -16.861 -28.423 -7.850 1.00 40.83 190 MET A O 1
ATOM 2696 N N . VAL A 1 191 ? -17.842 -27.062 -6.344 1.00 40.96 191 VAL A N 1
ATOM 2697 C CA . VAL A 1 191 ? -16.602 -26.595 -5.734 1.00 39.64 191 VAL A CA 1
ATOM 2698 C C . VAL A 1 191 ? -16.386 -27.359 -4.438 1.00 44.28 191 VAL A C 1
ATOM 2699 O O . VAL A 1 191 ? -17.334 -27.606 -3.682 1.00 44.18 191 VAL A O 1
ATOM 2712 N N . PHE A 1 192 ? -15.136 -27.727 -4.171 1.00 41.20 192 PHE A N 1
ATOM 2713 C CA . PHE A 1 192 ? -14.824 -28.552 -3.014 1.00 38.13 192 PHE A CA 1
ATOM 2714 C C . PHE A 1 192 ? -13.322 -28.529 -2.785 1.00 37.51 192 PHE A C 1
ATOM 2715 O O . PHE A 1 192 ? -12.544 -28.219 -3.692 1.00 34.72 192 PHE A O 1
ATOM 2732 N N . ARG A 1 193 ? -12.926 -28.856 -1.559 1.00 35.15 193 ARG A N 1
ATOM 2733 C CA . ARG A 1 193 ? -11.535 -29.123 -1.233 1.00 34.88 193 ARG A CA 1
ATOM 2734 C C . ARG A 1 193 ? -11.333 -30.625 -1.099 1.00 38.57 193 ARG A C 1
ATOM 2735 O O . ARG A 1 193 ? -12.160 -31.325 -0.507 1.00 32.01 193 ARG A O 1
ATOM 2756 N N . ARG A 1 194 ? -10.236 -31.117 -1.668 1.00 31.72 194 ARG A N 1
ATOM 2757 C CA . ARG A 1 194 ? -9.880 -32.525 -1.577 1.00 43.52 194 ARG A CA 1
ATOM 2758 C C . ARG A 1 194 ? -8.378 -32.634 -1.374 1.00 34.85 194 ARG A C 1
ATOM 2759 O O . ARG A 1 194 ? -7.643 -31.648 -1.480 1.00 30.53 194 ARG A O 1
ATOM 2780 N N . PHE A 1 195 ? -7.918 -33.848 -1.084 1.00 31.67 195 PHE A N 1
ATOM 2781 C CA . PHE A 1 195 ? -6.501 -34.092 -0.876 1.00 30.38 195 PHE A CA 1
ATOM 2782 C C . PHE A 1 195 ? -5.965 -35.042 -1.939 1.00 29.07 195 PHE A C 1
ATOM 2783 O O . PHE A 1 195 ? -6.693 -35.884 -2.475 1.00 31.19 195 PHE A O 1
ATOM 2800 N N . HIS A 1 196 ? -4.684 -34.868 -2.258 1.00 29.82 196 HIS A N 1
ATOM 2801 C CA . HIS A 1 196 ? -3.947 -35.744 -3.159 1.00 27.25 196 HIS A CA 1
ATOM 2802 C C . HIS A 1 196 ? -2.726 -36.259 -2.414 1.00 30.90 196 HIS A C 1
ATOM 2803 O O . HIS A 1 196 ? -1.873 -35.466 -1.999 1.00 30.41 196 HIS A O 1
ATOM 2817 N N . ASP A 1 197 ? -2.644 -37.574 -2.234 1.00 34.02 197 ASP A N 1
ATOM 2818 C CA . ASP A 1 197 ? -1.452 -38.191 -1.661 1.00 34.29 197 ASP A CA 1
ATOM 2819 C C . ASP A 1 197 ? -0.432 -38.346 -2.783 1.00 32.95 197 ASP A C 1
ATOM 2820 O O . ASP A 1 197 ? -0.575 -39.218 -3.643 1.00 37.19 197 ASP A O 1
ATOM 2829 N N . LEU A 1 198 ? 0.593 -37.495 -2.779 1.00 30.14 198 LEU A N 1
ATOM 2830 C CA . LEU A 1 198 ? 1.454 -37.349 -3.945 1.00 28.79 198 LEU A CA 1
ATOM 2831 C C . LEU A 1 198 ? 2.403 -38.533 -4.097 1.00 27.66 198 LEU A C 1
ATOM 2832 O O . LEU A 1 198 ? 2.896 -39.092 -3.113 1.00 27.80 198 LEU A O 1
ATOM 2848 N N . THR A 1 199 ? 2.664 -38.902 -5.350 1.00 30.94 199 THR A N 1
ATOM 2849 C CA . THR A 1 199 ? 3.605 -39.974 -5.652 1.00 33.81 199 THR A CA 1
ATOM 2850 C C . THR A 1 199 ? 5.020 -39.537 -5.299 1.00 30.19 199 THR A C 1
ATOM 2851 O O . THR A 1 199 ? 5.466 -38.458 -5.700 1.00 29.80 199 THR A O 1
ATOM 2862 N N . LEU A 1 200 ? 5.726 -40.382 -4.556 1.00 28.53 200 LEU A N 1
ATOM 2863 C CA . LEU A 1 200 ? 7.059 -40.075 -4.068 1.00 30.51 200 LEU A CA 1
ATOM 2864 C C . LEU A 1 200 ? 8.075 -41.022 -4.690 1.00 29.61 200 LEU A C 1
ATOM 2865 O O . LEU A 1 200 ? 7.749 -42.148 -5.073 1.00 26.25 200 LEU A O 1
ATOM 2881 N N . THR A 1 201 ? 9.319 -40.553 -4.793 1.00 29.36 201 THR A N 1
ATOM 2882 C CA . THR A 1 201 ? 10.393 -41.435 -5.236 1.00 31.45 201 THR A CA 1
ATOM 2883 C C . THR A 1 201 ? 10.624 -42.543 -4.222 1.00 27.98 201 THR A C 1
ATOM 2884 O O . THR A 1 201 ? 10.862 -43.697 -4.596 1.00 28.27 201 THR A O 1
ATOM 2895 N N . ARG A 1 202 ? 10.562 -42.205 -2.935 1.00 23.35 202 ARG A N 1
ATOM 2896 C CA . ARG A 1 202 ? 10.578 -43.174 -1.846 1.00 28.46 202 ARG A CA 1
ATOM 2897 C C . ARG A 1 202 ? 9.469 -42.807 -0.871 1.00 27.46 202 ARG A C 1
ATOM 2898 O O . ARG A 1 202 ? 9.505 -41.731 -0.265 1.00 27.09 202 ARG A O 1
ATOM 2919 N N . SER A 1 203 ? 8.483 -43.690 -0.728 1.00 29.02 203 SER A N 1
ATOM 2920 C CA . SER A 1 203 ? 7.459 -43.532 0.295 1.00 31.99 203 SER A CA 1
ATOM 2921 C C . SER A 1 203 ? 7.730 -44.377 1.530 1.00 28.36 203 SER A C 1
ATOM 2922 O O . SER A 1 203 ? 7.157 -44.104 2.591 1.00 29.50 203 SER A O 1
ATOM 2930 N N . ARG A 1 204 ? 8.594 -45.382 1.418 1.00 29.00 204 ARG A N 1
ATOM 2931 C CA . ARG A 1 204 ? 8.893 -46.301 2.505 1.00 31.59 204 ARG A CA 1
ATOM 2932 C C . ARG A 1 204 ? 10.397 -46.346 2.709 1.00 28.38 204 ARG A C 1
ATOM 2933 O O . ARG A 1 204 ? 11.152 -46.544 1.751 1.00 30.45 204 ARG A O 1
ATOM 2954 N N . SER A 1 205 ? 10.827 -46.142 3.948 1.00 26.50 205 SER A N 1
ATOM 2955 C CA . SER A 1 205 ? 12.212 -46.368 4.336 1.00 26.03 205 SER A CA 1
ATOM 2956 C C . SER A 1 205 ? 12.243 -47.532 5.316 1.00 29.23 205 SER A C 1
ATOM 2957 O O . SER A 1 205 ? 11.724 -47.398 6.437 1.00 25.77 205 SER A O 1
ATOM 2965 N N . PRO A 1 206 ? 12.803 -48.690 4.949 1.00 28.73 206 PRO A N 1
ATOM 2966 C CA . PRO A 1 206 ? 12.822 -49.818 5.897 1.00 29.70 206 PRO A CA 1
ATOM 2967 C C . PRO A 1 206 ? 13.434 -49.472 7.242 1.00 28.17 206 PRO A C 1
ATOM 2968 O O . PRO A 1 206 ? 12.954 -49.955 8.276 1.00 28.17 206 PRO A O 1
ATOM 2979 N N . ILE A 1 207 ? 14.479 -48.648 7.264 1.00 28.27 207 ILE A N 1
ATOM 2980 C CA . ILE A 1 207 ? 15.069 -48.173 8.510 1.00 29.15 207 ILE A CA 1
ATOM 2981 C C . ILE A 1 207 ? 15.378 -46.692 8.336 1.00 34.41 207 ILE A C 1
ATOM 2982 O O . ILE A 1 207 ? 16.335 -46.332 7.641 1.00 37.21 207 ILE A O 1
ATOM 2998 N N . PHE A 1 208 ? 14.570 -45.837 8.957 1.00 32.01 208 PHE A N 1
ATOM 2999 C CA . PHE A 1 208 ? 14.871 -44.415 9.045 1.00 30.32 208 PHE A CA 1
ATOM 3000 C C . PHE A 1 208 ? 15.843 -44.203 10.200 1.00 32.93 208 PHE A C 1
ATOM 3001 O O . PHE A 1 208 ? 15.538 -44.553 11.346 1.00 27.98 208 PHE A O 1
ATOM 3018 N N A SER A 1 209 ? 17.011 -43.636 9.898 0.49 28.35 209 SER A N 1
ATOM 3019 N N B SER A 1 209 ? 17.010 -43.632 9.899 0.51 26.93 209 SER A N 1
ATOM 3020 C CA A SER A 1 209 ? 18.100 -43.526 10.861 0.49 31.05 209 SER A CA 1
ATOM 3021 C CA B SER A 1 209 ? 18.095 -43.527 10.869 0.51 28.28 209 SER A CA 1
ATOM 3022 C C A SER A 1 209 ? 18.417 -42.081 11.226 0.49 29.34 209 SER A C 1
ATOM 3023 C C B SER A 1 209 ? 18.424 -42.084 11.226 0.51 28.67 209 SER A C 1
ATOM 3024 O O A SER A 1 209 ? 18.319 -41.707 12.398 0.49 29.97 209 SER A O 1
ATOM 3025 O O B SER A 1 209 ? 18.343 -41.716 12.402 0.51 30.15 209 SER A O 1
ATOM 3040 N N . LEU A 1 210 ? 18.798 -41.254 10.252 1.00 27.31 210 LEU A N 1
ATOM 3041 C CA . LEU A 1 210 ? 19.310 -39.915 10.530 1.00 30.17 210 LEU A CA 1
ATOM 3042 C C . LEU A 1 210 ? 18.535 -38.821 9.813 1.00 26.77 210 LEU A C 1
ATOM 3043 O O . LEU A 1 210 ? 18.002 -37.920 10.470 1.00 26.73 210 LEU A O 1
ATOM 3060 N N . SER A 1 211 ? 18.476 -38.853 8.486 1.00 29.62 211 SER A N 1
ATOM 3061 C CA . SER A 1 211 ? 17.807 -37.804 7.735 1.00 32.94 211 SER A CA 1
ATOM 3062 C C . SER A 1 211 ? 17.286 -38.388 6.432 1.00 29.04 211 SER A C 1
ATOM 3063 O O . SER A 1 211 ? 17.894 -39.291 5.849 1.00 34.27 211 SER A O 1
ATOM 3071 N N . TRP A 1 212 ? 16.151 -37.859 5.981 1.00 25.41 212 TRP A N 1
ATOM 3072 C CA . TRP A 1 212 ? 15.441 -38.399 4.827 1.00 27.87 212 TRP A CA 1
ATOM 3073 C C . TRP A 1 212 ? 14.841 -37.242 4.044 1.00 23.25 212 TRP A C 1
ATOM 3074 O O . TRP A 1 212 ? 14.037 -36.476 4.584 1.00 25.97 212 TRP A O 1
ATOM 3095 N N . THR A 1 213 ? 15.238 -37.111 2.782 1.00 25.60 213 THR A N 1
ATOM 3096 C CA . THR A 1 213 ? 14.683 -36.101 1.892 1.00 27.05 213 THR A CA 1
ATOM 3097 C C . THR A 1 213 ? 13.538 -36.725 1.106 1.00 26.83 213 THR A C 1
ATOM 3098 O O . THR A 1 213 ? 13.738 -37.702 0.376 1.00 29.39 213 THR A O 1
ATOM 3109 N N . VAL A 1 214 ? 12.347 -36.158 1.259 1.00 25.40 214 VAL A N 1
ATOM 3110 C CA . VAL A 1 214 ? 11.126 -36.679 0.658 1.00 29.43 214 VAL A CA 1
ATOM 3111 C C . VAL A 1 214 ? 10.867 -35.902 -0.623 1.00 27.32 214 VAL A C 1
ATOM 3112 O O . VAL A 1 214 ? 10.900 -34.666 -0.621 1.00 29.06 214 VAL A O 1
ATOM 3125 N N . MET A 1 215 ? 10.611 -36.617 -1.718 1.00 25.74 215 MET A N 1
ATOM 3126 C CA . MET A 1 215 ? 10.605 -36.010 -3.042 1.00 26.24 215 MET A CA 1
ATOM 3127 C C . MET A 1 215 ? 9.389 -36.449 -3.842 1.00 28.46 215 MET A C 1
ATOM 3128 O O . MET A 1 215 ? 9.123 -37.648 -3.973 1.00 27.41 215 MET A O 1
ATOM 3142 N N . HIS A 1 216 ? 8.673 -35.471 -4.393 1.00 26.13 216 HIS A N 1
ATOM 3143 C CA . HIS A 1 216 ? 7.605 -35.712 -5.356 1.00 23.54 216 HIS A CA 1
ATOM 3144 C C . HIS A 1 216 ? 8.048 -35.194 -6.716 1.00 29.32 216 HIS A C 1
ATOM 3145 O O . HIS A 1 216 ? 8.043 -33.975 -6.945 1.00 30.09 216 HIS A O 1
ATOM 3159 N N . PRO A 1 217 ? 8.460 -36.057 -7.643 1.00 29.23 217 PRO A N 1
ATOM 3160 C CA . PRO A 1 217 ? 8.749 -35.582 -9.001 1.00 27.11 217 PRO A CA 1
ATOM 3161 C C . PRO A 1 217 ? 7.484 -35.055 -9.660 1.00 30.41 217 PRO A C 1
ATOM 3162 O O . PRO A 1 217 ? 6.437 -35.706 -9.645 1.00 32.11 217 PRO A O 1
ATOM 3173 N N . ILE A 1 218 ? 7.585 -33.860 -10.233 1.00 28.33 218 ILE A N 1
ATOM 3174 C CA . ILE A 1 218 ? 6.419 -33.196 -10.838 1.00 28.56 218 ILE A CA 1
ATOM 3175 C C . ILE A 1 218 ? 6.453 -33.558 -12.327 1.00 34.27 218 ILE A C 1
ATOM 3176 O O . ILE A 1 218 ? 6.960 -32.822 -13.170 1.00 35.08 218 ILE A O 1
ATOM 3192 N N . ASP A 1 219 ? 5.894 -34.723 -12.638 1.00 35.35 219 ASP A N 1
ATOM 3193 C CA . ASP A 1 219 ? 5.747 -35.163 -14.018 1.00 35.58 219 ASP A CA 1
ATOM 3194 C C . ASP A 1 219 ? 4.323 -34.871 -14.489 1.00 39.23 219 ASP A C 1
ATOM 3195 O O . ASP A 1 219 ? 3.491 -34.350 -13.744 1.00 36.18 219 ASP A O 1
ATOM 3204 N N . HIS A 1 220 ? 4.035 -35.221 -15.746 1.00 41.90 220 HIS A N 1
ATOM 3205 C CA . HIS A 1 220 ? 2.768 -34.824 -16.358 1.00 42.97 220 HIS A CA 1
ATOM 3206 C C . HIS A 1 220 ? 1.550 -35.455 -15.695 1.00 39.84 220 HIS A C 1
ATOM 3207 O O . HIS A 1 220 ? 0.425 -35.107 -16.068 1.00 44.99 220 HIS A O 1
ATOM 3221 N N A HIS A 1 221 ? 1.727 -36.357 -14.730 0.43 45.89 221 HIS A N 1
ATOM 3222 N N B HIS A 1 221 ? 1.742 -36.363 -14.739 0.57 45.92 221 HIS A N 1
ATOM 3223 C CA A HIS A 1 221 ? 0.612 -36.904 -13.967 0.43 46.93 221 HIS A CA 1
ATOM 3224 C CA B HIS A 1 221 ? 0.647 -36.932 -13.966 0.57 46.97 221 HIS A CA 1
ATOM 3225 C C A HIS A 1 221 ? 0.643 -36.459 -12.509 0.43 44.32 221 HIS A C 1
ATOM 3226 C C B HIS A 1 221 ? 0.493 -36.294 -12.592 0.57 44.31 221 HIS A C 1
ATOM 3227 O O A HIS A 1 221 ? -0.026 -37.061 -11.664 0.43 43.36 221 HIS A O 1
ATOM 3228 O O B HIS A 1 221 ? -0.471 -36.608 -11.885 0.57 42.20 221 HIS A O 1
ATOM 3255 N N . SER A 1 222 ? 1.408 -35.415 -12.201 1.00 38.71 222 SER A N 1
ATOM 3256 C CA . SER A 1 222 ? 1.345 -34.809 -10.882 1.00 36.92 222 SER A CA 1
ATOM 3257 C C . SER A 1 222 ? 0.171 -33.833 -10.817 1.00 37.46 222 SER A C 1
ATOM 3258 O O . SER A 1 222 ? -0.076 -33.096 -11.774 1.00 37.98 222 SER A O 1
ATOM 3267 N N . PRO A 1 223 ? -0.569 -33.799 -9.706 1.00 32.52 223 PRO A N 1
ATOM 3268 C CA . PRO A 1 223 ? -1.638 -32.795 -9.577 1.00 34.97 223 PRO A CA 1
ATOM 3269 C C . PRO A 1 223 ? -1.135 -31.361 -9.563 1.00 35.09 223 PRO A C 1
ATOM 3270 O O . PRO A 1 223 ? -1.957 -30.445 -9.697 1.00 34.76 223 PRO A O 1
ATOM 3281 N N . ILE A 1 224 ? 0.169 -31.130 -9.414 1.00 29.18 224 ILE A N 1
ATOM 3282 C CA . ILE A 1 224 ? 0.722 -29.782 -9.479 1.00 33.15 224 ILE A CA 1
ATOM 3283 C C . ILE A 1 224 ? 1.558 -29.583 -10.743 1.00 32.66 224 ILE A C 1
ATOM 3284 O O . ILE A 1 224 ? 2.326 -28.628 -10.833 1.00 34.94 224 ILE A O 1
ATOM 3300 N N . TYR A 1 225 ? 1.411 -30.462 -11.730 1.00 34.79 225 TYR A N 1
ATOM 3301 C CA . TYR A 1 225 ? 2.093 -30.270 -13.003 1.00 33.42 225 TYR A CA 1
ATOM 3302 C C . TYR A 1 225 ? 1.641 -28.963 -13.645 1.00 37.09 225 TYR A C 1
ATOM 3303 O O . TYR A 1 225 ? 0.442 -28.692 -13.752 1.00 33.72 225 TYR A O 1
ATOM 3321 N N . GLY A 1 226 ? 2.608 -28.150 -14.066 1.00 35.16 226 GLY A N 1
ATOM 3322 C CA . GLY A 1 226 ? 2.320 -26.866 -14.668 1.00 34.60 226 GLY A CA 1
ATOM 3323 C C . GLY A 1 226 ? 1.910 -25.776 -13.701 1.00 42.49 226 GLY A C 1
ATOM 3324 O O . GLY A 1 226 ? 1.695 -24.638 -14.136 1.00 41.12 226 GLY A O 1
ATOM 3328 N N . GLU A 1 227 ? 1.794 -26.077 -12.411 1.00 36.40 227 GLU A N 1
ATOM 3329 C CA . GLU A 1 227 ? 1.370 -25.073 -11.447 1.00 35.60 227 GLU A CA 1
ATOM 3330 C C . GLU A 1 227 ? 2.489 -24.078 -11.169 1.00 37.73 227 GLU A C 1
ATOM 3331 O O . GLU A 1 227 ? 3.677 -24.387 -11.292 1.00 39.08 227 GLU A O 1
ATOM 3343 N N . THR A 1 228 ? 2.091 -22.871 -10.785 1.00 39.88 228 THR A N 1
ATOM 3344 C CA . THR A 1 228 ? 3.006 -21.820 -10.371 1.00 36.83 228 THR A CA 1
ATOM 3345 C C . THR A 1 228 ? 2.646 -21.387 -8.958 1.00 38.09 228 THR A C 1
ATOM 3346 O O . THR A 1 228 ? 1.640 -21.818 -8.389 1.00 34.26 228 THR A O 1
ATOM 3357 N N . ASP A 1 229 ? 3.482 -20.519 -8.389 1.00 34.79 229 ASP A N 1
ATOM 3358 C CA . ASP A 1 229 ? 3.139 -19.919 -7.106 1.00 39.58 229 ASP A CA 1
ATOM 3359 C C . ASP A 1 229 ? 1.766 -19.263 -7.168 1.00 43.70 229 ASP A C 1
ATOM 3360 O O . ASP A 1 229 ? 0.971 -19.370 -6.228 1.00 43.29 229 ASP A O 1
ATOM 3369 N N . GLU A 1 230 ? 1.463 -18.598 -8.284 1.00 43.19 230 GLU A N 1
ATOM 3370 C CA . GLU A 1 230 ? 0.183 -17.912 -8.421 1.00 45.29 230 GLU A CA 1
ATOM 3371 C C . GLU A 1 230 ? -0.975 -18.901 -8.437 1.00 35.78 230 GLU A C 1
ATOM 3372 O O . GLU A 1 230 ? -1.964 -18.724 -7.717 1.00 40.06 230 GLU A O 1
ATOM 3384 N N . THR A 1 231 ? -0.878 -19.948 -9.260 1.00 38.75 231 THR A N 1
ATOM 3385 C CA . THR A 1 231 ? -2.005 -20.863 -9.408 1.00 43.05 231 THR A CA 1
ATOM 3386 C C . THR A 1 231 ? -2.187 -21.737 -8.173 1.00 41.31 231 THR A C 1
ATOM 3387 O O . THR A 1 231 ? -3.306 -22.184 -7.895 1.00 41.94 231 THR A O 1
ATOM 3398 N N . LEU A 1 232 ? -1.114 -21.992 -7.418 1.00 38.54 232 LEU A N 1
ATOM 3399 C CA . LEU A 1 232 ? -1.266 -22.698 -6.150 1.00 37.75 232 LEU A CA 1
ATOM 3400 C C . LEU A 1 232 ? -2.007 -21.840 -5.132 1.00 37.54 232 LEU A C 1
ATOM 3401 O O . LEU A 1 232 ? -2.843 -22.346 -4.374 1.00 39.72 232 LEU A O 1
ATOM 3417 N N . ARG A 1 233 ? -1.710 -20.539 -5.094 1.00 35.64 233 ARG A N 1
ATOM 3418 C CA . ARG A 1 233 ? -2.435 -19.648 -4.193 1.00 38.96 233 ARG A CA 1
ATOM 3419 C C . ARG A 1 233 ? -3.890 -19.508 -4.615 1.00 37.39 233 ARG A C 1
ATOM 3420 O O . ARG A 1 233 ? -4.782 -19.426 -3.763 1.00 43.72 233 ARG A O 1
ATOM 3441 N N . ASN A 1 234 ? -4.151 -19.484 -5.924 1.00 37.95 234 ASN A N 1
ATOM 3442 C CA . ASN A 1 234 ? -5.521 -19.327 -6.402 1.00 44.93 234 ASN A CA 1
ATOM 3443 C C . ASN A 1 234 ? -6.400 -20.480 -5.939 1.00 43.15 234 ASN A C 1
ATOM 3444 O O . ASN A 1 234 ? -7.584 -20.288 -5.644 1.00 44.23 234 ASN A O 1
ATOM 3455 N N . SER A 1 235 ? -5.841 -21.686 -5.876 1.00 42.28 235 SER A N 1
ATOM 3456 C CA . SER A 1 235 ? -6.547 -22.845 -5.352 1.00 38.46 235 SER A CA 1
ATOM 3457 C C . SER A 1 235 ? -6.330 -23.025 -3.856 1.00 33.57 235 SER A C 1
ATOM 3458 O O . SER A 1 235 ? -6.714 -24.063 -3.307 1.00 35.33 235 SER A O 1
ATOM 3466 N N . HIS A 1 236 ? -5.739 -22.036 -3.194 1.00 34.75 236 HIS A N 1
ATOM 3467 C CA . HIS A 1 236 ? -5.411 -22.093 -1.771 1.00 35.05 236 HIS A CA 1
ATOM 3468 C C . HIS A 1 236 ? -4.788 -23.442 -1.415 1.00 38.81 236 HIS A C 1
ATOM 3469 O O . HIS A 1 236 ? -5.248 -24.169 -0.535 1.00 34.85 236 HIS A O 1
ATOM 3483 N N . SER A 1 237 ? -3.714 -23.764 -2.125 1.00 38.08 237 SER A N 1
ATOM 3484 C CA . SER A 1 237 ? -3.041 -25.037 -1.935 1.00 30.76 237 SER A CA 1
ATOM 3485 C C . SER A 1 237 ? -2.219 -25.032 -0.653 1.00 36.80 237 SER A C 1
ATOM 3486 O O . SER A 1 237 ? -1.518 -24.063 -0.344 1.00 32.42 237 SER A O 1
ATOM 3494 N N . GLU A 1 238 ? -2.320 -26.123 0.099 1.00 28.91 238 GLU A N 1
ATOM 3495 C CA . GLU A 1 238 ? -1.472 -26.364 1.253 1.00 28.94 238 GLU A CA 1
ATOM 3496 C C . GLU A 1 238 ? -0.931 -27.783 1.158 1.00 28.44 238 GLU A C 1
ATOM 3497 O O . GLU A 1 238 ? -1.470 -28.629 0.440 1.00 29.69 238 GLU A O 1
ATOM 3509 N N . PHE A 1 239 ? 0.156 -28.034 1.882 1.00 27.13 239 PHE A N 1
ATOM 3510 C CA . PHE A 1 239 ? 0.849 -29.315 1.818 1.00 27.03 239 PHE A CA 1
ATOM 3511 C C . PHE A 1 239 ? 0.996 -29.874 3.223 1.00 27.73 239 PHE A C 1
ATOM 3512 O O . PHE A 1 239 ? 1.576 -29.225 4.099 1.00 29.07 239 PHE A O 1
ATOM 3529 N N . LEU A 1 240 ? 0.464 -31.073 3.426 1.00 29.43 240 LEU A N 1
ATOM 3530 C CA . LEU A 1 240 ? 0.487 -31.758 4.707 1.00 31.69 240 LEU A CA 1
ATOM 3531 C C . LEU A 1 240 ? 1.428 -32.949 4.600 1.00 25.98 240 LEU A C 1
ATOM 3532 O O . LEU A 1 240 ? 1.367 -33.704 3.624 1.00 28.62 240 LEU A O 1
ATOM 3548 N N . VAL A 1 241 ? 2.306 -33.103 5.588 1.00 23.96 241 VAL A N 1
ATOM 3549 C CA . VAL A 1 241 ? 3.275 -34.192 5.623 1.00 23.58 241 VAL A CA 1
ATOM 3550 C C . VAL A 1 241 ? 2.954 -35.078 6.818 1.00 25.40 241 VAL A C 1
ATOM 3551 O O . VAL A 1 241 ? 2.825 -34.585 7.943 1.00 28.21 241 VAL A O 1
ATOM 3564 N N . LEU A 1 242 ? 2.845 -36.382 6.576 1.00 26.98 242 LEU A N 1
ATOM 3565 C CA . LEU A 1 242 ? 2.678 -37.365 7.638 1.00 24.23 242 LEU A CA 1
ATOM 3566 C C . LEU A 1 242 ? 3.846 -38.335 7.607 1.00 26.58 242 LEU A C 1
ATOM 3567 O O . LEU A 1 242 ? 4.164 -38.896 6.554 1.00 29.16 242 LEU A O 1
ATOM 3583 N N . PHE A 1 243 ? 4.467 -38.537 8.766 1.00 24.99 243 PHE A N 1
ATOM 3584 C CA . PHE A 1 243 ? 5.504 -39.537 8.957 1.00 24.21 243 PHE A CA 1
ATOM 3585 C C . PHE A 1 243 ? 5.017 -40.558 9.973 1.00 27.09 243 PHE A C 1
ATOM 3586 O O . PHE A 1 243 ? 4.429 -40.194 10.995 1.00 26.34 243 PHE A O 1
ATOM 3603 N N . THR A 1 244 ? 5.257 -41.837 9.690 1.00 28.03 244 THR A N 1
ATOM 3604 C CA . THR A 1 244 ? 4.905 -42.906 10.613 1.00 29.01 244 THR A CA 1
ATOM 3605 C C . THR A 1 244 ? 5.988 -43.972 10.574 1.00 27.13 244 THR A C 1
ATOM 3606 O O . THR A 1 244 ? 6.711 -44.114 9.585 1.00 28.46 244 THR A O 1
ATOM 3617 N N . GLY A 1 245 ? 6.092 -44.724 11.662 1.00 24.66 245 GLY A N 1
ATOM 3618 C CA . GLY A 1 245 ? 7.026 -45.835 11.712 1.00 27.91 245 GLY A CA 1
ATOM 3619 C C . GLY A 1 245 ? 7.018 -46.480 13.080 1.00 24.89 245 GLY A C 1
ATOM 3620 O O . GLY A 1 245 ? 6.407 -45.980 14.030 1.00 27.21 245 GLY A O 1
ATOM 3624 N N . HIS A 1 246 ? 7.716 -47.611 13.162 1.00 24.89 246 HIS A N 1
ATOM 3625 C CA . HIS A 1 246 ? 7.823 -48.403 14.384 1.00 24.31 246 HIS A CA 1
ATOM 3626 C C . HIS A 1 246 ? 9.113 -48.010 15.095 1.00 27.11 246 HIS A C 1
ATOM 3627 O O . HIS A 1 246 ? 10.210 -48.333 14.627 1.00 25.48 246 HIS A O 1
ATOM 3641 N N . HIS A 1 247 ? 8.986 -47.316 16.224 1.00 26.92 247 HIS A N 1
ATOM 3642 C CA . HIS A 1 247 ? 10.151 -46.753 16.892 1.00 25.32 247 HIS A CA 1
ATOM 3643 C C . HIS A 1 247 ? 10.807 -47.803 17.785 1.00 28.55 247 HIS A C 1
ATOM 3644 O O . HIS A 1 247 ? 10.153 -48.391 18.655 1.00 31.64 247 HIS A O 1
ATOM 3658 N N . GLU A 1 248 ? 12.107 -48.026 17.573 1.00 29.40 248 GLU A N 1
ATOM 3659 C CA . GLU A 1 248 ? 12.841 -49.034 18.335 1.00 30.56 248 GLU A CA 1
ATOM 3660 C C . GLU A 1 248 ? 12.807 -48.759 19.831 1.00 26.91 248 GLU A C 1
ATOM 3661 O O . GLU A 1 248 ? 12.732 -49.693 20.638 1.00 33.19 248 GLU A O 1
ATOM 3673 N N . ALA A 1 249 ? 12.902 -47.488 20.223 1.00 31.96 249 ALA A N 1
ATOM 3674 C CA . ALA A 1 249 ? 12.996 -47.155 21.640 1.00 30.16 249 ALA A CA 1
ATOM 3675 C C . ALA A 1 249 ? 11.764 -47.604 22.412 1.00 30.16 249 ALA A C 1
ATOM 3676 O O . ALA A 1 249 ? 11.855 -47.888 23.612 1.00 29.45 249 ALA A O 1
ATOM 3683 N N . PHE A 1 250 ? 10.608 -47.678 21.748 1.00 27.63 250 PHE A N 1
ATOM 3684 C CA . PHE A 1 250 ? 9.349 -47.973 22.415 1.00 27.52 250 PHE A CA 1
ATOM 3685 C C . PHE A 1 250 ? 8.707 -49.285 21.986 1.00 31.97 250 PHE A C 1
ATOM 3686 O O . PHE A 1 250 ? 7.784 -49.749 22.667 1.00 30.67 250 PHE A O 1
ATOM 3703 N N . ALA A 1 251 ? 9.157 -49.897 20.893 1.00 30.81 251 ALA A N 1
ATOM 3704 C CA . ALA A 1 251 ? 8.449 -51.027 20.294 1.00 29.75 251 ALA A CA 1
ATOM 3705 C C . ALA A 1 251 ? 6.997 -50.651 20.014 1.00 30.12 251 ALA A C 1
ATOM 3706 O O . ALA A 1 251 ? 6.077 -51.455 20.181 1.00 33.53 251 ALA A O 1
ATOM 3713 N N . GLN A 1 252 ? 6.798 -49.405 19.588 1.00 30.21 252 GLN A N 1
ATOM 3714 C CA . GLN A 1 252 ? 5.481 -48.866 19.287 1.00 28.95 252 GLN A CA 1
ATOM 3715 C C . GLN A 1 252 ? 5.544 -48.045 18.013 1.00 24.38 252 GLN A C 1
ATOM 3716 O O . GLN A 1 252 ? 6.568 -47.432 17.701 1.00 27.79 252 GLN A O 1
ATOM 3730 N N . ASN A 1 253 ? 4.425 -48.009 17.301 1.00 28.54 253 ASN A N 1
ATOM 3731 C CA . ASN A 1 253 ? 4.296 -47.096 16.179 1.00 29.12 253 ASN A CA 1
ATOM 3732 C C . ASN A 1 253 ? 4.224 -45.660 16.681 1.00 37.12 253 ASN A C 1
ATOM 3733 O O . ASN A 1 253 ? 3.601 -45.368 17.706 1.00 32.39 253 ASN A O 1
ATOM 3744 N N . VAL A 1 254 ? 4.892 -44.764 15.960 1.00 27.98 254 VAL A N 1
ATOM 3745 C CA . VAL A 1 254 ? 4.859 -43.339 16.242 1.00 25.31 254 VAL A CA 1
ATOM 3746 C C . VAL A 1 254 ? 4.477 -42.627 14.954 1.00 27.07 254 VAL A C 1
ATOM 3747 O O . VAL A 1 254 ? 4.498 -43.206 13.868 1.00 27.01 254 VAL A O 1
ATOM 3760 N N . HIS A 1 255 ? 4.113 -41.357 15.091 1.00 26.12 255 HIS A N 1
ATOM 3761 C CA . HIS A 1 255 ? 3.751 -40.557 13.936 1.00 28.19 255 HIS A CA 1
ATOM 3762 C C . HIS A 1 255 ? 4.027 -39.095 14.241 1.00 25.79 255 HIS A C 1
ATOM 3763 O O . HIS A 1 255 ? 3.992 -38.665 15.397 1.00 24.08 255 HIS A O 1
ATOM 3777 N N . ALA A 1 256 ? 4.296 -38.335 13.184 1.00 24.92 256 ALA A N 1
ATOM 3778 C CA . ALA A 1 256 ? 4.507 -36.902 13.289 1.00 27.84 256 ALA A CA 1
ATOM 3779 C C . ALA A 1 256 ? 3.920 -36.246 12.053 1.00 22.87 256 ALA A C 1
ATOM 3780 O O . ALA A 1 256 ? 3.820 -36.871 10.993 1.00 25.07 256 ALA A O 1
ATOM 3787 N N . ARG A 1 257 ? 3.532 -34.981 12.194 1.00 27.34 257 ARG A N 1
ATOM 3788 C CA . ARG A 1 257 ? 2.919 -34.252 11.096 1.00 22.97 257 ARG A CA 1
ATOM 3789 C C . ARG A 1 257 ? 3.441 -32.824 11.058 1.00 30.34 257 ARG A C 1
ATOM 3790 O O . ARG A 1 257 ? 3.951 -32.291 12.048 1.00 24.75 257 ARG A O 1
ATOM 3811 N N . HIS A 1 258 ? 3.275 -32.209 9.892 1.00 27.76 258 HIS A N 1
ATOM 3812 C CA . HIS A 1 258 ? 3.718 -30.850 9.625 1.00 28.75 258 HIS A CA 1
ATOM 3813 C C . HIS A 1 258 ? 2.966 -30.376 8.392 1.00 26.72 258 HIS A C 1
ATOM 3814 O O . HIS A 1 258 ? 2.521 -31.192 7.582 1.00 31.28 258 HIS A O 1
ATOM 3828 N N . ALA A 1 259 ? 2.807 -29.061 8.259 1.00 27.11 259 ALA A N 1
ATOM 3829 C CA . ALA A 1 259 ? 2.137 -28.515 7.088 1.00 27.12 259 ALA A CA 1
ATOM 3830 C C . ALA A 1 259 ? 2.865 -27.273 6.598 1.00 25.89 259 ALA A C 1
ATOM 3831 O O . ALA A 1 259 ? 3.451 -26.522 7.382 1.00 28.94 259 ALA A O 1
ATOM 3838 N N . TYR A 1 260 ? 2.809 -27.067 5.285 1.00 27.89 260 TYR A N 1
ATOM 3839 C CA . TYR A 1 260 ? 3.418 -25.920 4.632 1.00 32.98 260 TYR A CA 1
ATOM 3840 C C . TYR A 1 260 ? 2.375 -25.168 3.818 1.00 31.57 260 TYR A C 1
ATOM 3841 O O . TYR A 1 260 ? 1.448 -25.765 3.260 1.00 29.79 260 TYR A O 1
ATOM 3859 N N . SER A 1 261 ? 2.547 -23.852 3.743 1.00 29.45 261 SER A N 1
ATOM 3860 C CA . SER A 1 261 ? 1.763 -23.001 2.865 1.00 30.84 261 SER A CA 1
ATOM 3861 C C . SER A 1 261 ? 2.580 -22.655 1.622 1.00 34.48 261 SER A C 1
ATOM 3862 O O . SER A 1 261 ? 3.760 -22.995 1.505 1.00 31.94 261 SER A O 1
ATOM 3870 N N . CYS A 1 262 ? 1.938 -21.957 0.681 1.00 33.95 262 CYS A N 1
ATOM 3871 C CA . CYS A 1 262 ? 2.633 -21.523 -0.527 1.00 34.15 262 CYS A CA 1
ATOM 3872 C C . CYS A 1 262 ? 3.783 -20.577 -0.205 1.00 33.39 262 CYS A C 1
ATOM 3873 O O . CYS A 1 262 ? 4.766 -20.521 -0.953 1.00 41.61 262 CYS A O 1
ATOM 3881 N N . ASP A 1 263 ? 3.677 -19.822 0.891 1.00 37.11 263 ASP A N 1
ATOM 3882 C CA . ASP A 1 263 ? 4.753 -18.929 1.303 1.00 42.24 263 ASP A CA 1
ATOM 3883 C C . ASP A 1 263 ? 6.012 -19.673 1.720 1.00 39.66 263 ASP A C 1
ATOM 3884 O O . ASP A 1 263 ? 7.073 -19.049 1.831 1.00 36.68 263 ASP A O 1
ATOM 3893 N N . GLU A 1 264 ? 5.922 -20.981 1.952 1.00 35.60 264 GLU A N 1
ATOM 3894 C CA . GLU A 1 264 ? 7.016 -21.754 2.520 1.00 34.27 264 GLU A CA 1
ATOM 3895 C C . GLU A 1 264 ? 7.616 -22.725 1.508 1.00 28.74 264 GLU A C 1
ATOM 3896 O O . GLU A 1 264 ? 8.318 -23.667 1.889 1.00 29.48 264 GLU A O 1
ATOM 3908 N N . ILE A 1 265 ? 7.359 -22.499 0.222 1.00 28.08 265 ILE A N 1
ATOM 3909 C CA . ILE A 1 265 ? 7.986 -23.234 -0.869 1.00 29.05 265 ILE A CA 1
ATOM 3910 C C . ILE A 1 265 ? 9.008 -22.315 -1.522 1.00 32.61 265 ILE A C 1
ATOM 3911 O O . ILE A 1 265 ? 8.669 -21.201 -1.939 1.00 31.68 265 ILE A O 1
ATOM 3927 N N . ILE A 1 266 ? 10.251 -22.778 -1.610 1.00 32.40 266 ILE A N 1
ATOM 3928 C CA . ILE A 1 266 ? 11.331 -22.020 -2.233 1.00 34.44 266 ILE A CA 1
ATOM 3929 C C . ILE A 1 266 ? 11.509 -22.574 -3.641 1.00 33.70 266 ILE A C 1
ATOM 3930 O O . ILE A 1 266 ? 12.107 -23.637 -3.837 1.00 28.43 266 ILE A O 1
ATOM 3946 N N . TRP A 1 267 ? 10.981 -21.855 -4.628 1.00 30.81 267 TRP A N 1
ATOM 3947 C CA . TRP A 1 267 ? 11.107 -22.271 -6.018 1.00 31.13 267 TRP A CA 1
ATOM 3948 C C . TRP A 1 267 ? 12.544 -22.070 -6.478 1.00 35.56 267 TRP A C 1
ATOM 3949 O O . TRP A 1 267 ? 13.084 -20.963 -6.385 1.00 30.78 267 TRP A O 1
ATOM 3970 N N . GLY A 1 268 ? 13.161 -23.141 -6.974 1.00 31.38 268 GLY A N 1
ATOM 3971 C CA . GLY A 1 268 ? 14.570 -23.134 -7.304 1.00 34.97 268 GLY A CA 1
ATOM 3972 C C . GLY A 1 268 ? 15.487 -23.457 -6.145 1.00 35.26 268 GLY A C 1
ATOM 3973 O O . GLY A 1 268 ? 16.709 -23.493 -6.335 1.00 34.48 268 GLY A O 1
ATOM 3977 N N . GLY A 1 269 ? 14.944 -23.699 -4.956 1.00 30.50 269 GLY A N 1
ATOM 3978 C CA . GLY A 1 269 ? 15.784 -23.949 -3.806 1.00 29.96 269 GLY A CA 1
ATOM 3979 C C . GLY A 1 269 ? 16.404 -25.333 -3.838 1.00 30.91 269 GLY A C 1
ATOM 3980 O O . GLY A 1 269 ? 15.848 -26.284 -4.389 1.00 29.20 269 GLY A O 1
ATOM 3984 N N . HIS A 1 270 ? 17.591 -25.431 -3.243 1.00 32.95 270 HIS A N 1
ATOM 3985 C CA . HIS A 1 270 ? 18.302 -26.693 -3.076 1.00 33.35 270 HIS A CA 1
ATOM 3986 C C . HIS A 1 270 ? 18.699 -26.811 -1.615 1.00 30.01 270 HIS A C 1
ATOM 3987 O O . HIS A 1 270 ? 19.387 -25.931 -1.088 1.00 33.99 270 HIS A O 1
ATOM 4001 N N . PHE A 1 271 ? 18.274 -27.888 -0.962 1.00 31.64 271 PHE A N 1
ATOM 4002 C CA . PHE A 1 271 ? 18.693 -28.113 0.414 1.00 26.03 271 PHE A CA 1
ATOM 4003 C C . PHE A 1 271 ? 20.206 -28.290 0.476 1.00 31.16 271 PHE A C 1
ATOM 4004 O O . PHE A 1 271 ? 20.814 -28.922 -0.392 1.00 32.35 271 PHE A O 1
ATOM 4021 N N . VAL A 1 272 ? 20.810 -27.726 1.509 1.00 30.86 272 VAL A N 1
ATOM 4022 C CA . VAL A 1 272 ? 22.232 -27.913 1.763 1.00 33.17 272 VAL A CA 1
ATOM 4023 C C . VAL A 1 272 ? 22.449 -29.294 2.365 1.00 29.27 272 VAL A C 1
ATOM 4024 O O . VAL A 1 272 ? 21.699 -29.728 3.247 1.00 29.92 272 VAL A O 1
ATOM 4037 N N . ASP A 1 273 ? 23.478 -29.993 1.889 1.00 31.41 273 ASP A N 1
ATOM 4038 C CA . ASP A 1 273 ? 23.783 -31.321 2.408 1.00 31.25 273 ASP A CA 1
ATOM 4039 C C . ASP A 1 273 ? 24.016 -31.271 3.912 1.00 35.81 273 ASP A C 1
ATOM 4040 O O . ASP A 1 273 ? 24.756 -30.418 4.409 1.00 36.51 273 ASP A O 1
ATOM 4049 N N . VAL A 1 274 ? 23.380 -32.192 4.637 1.00 30.71 274 VAL A N 1
ATOM 4050 C CA . VAL A 1 274 ? 23.673 -32.379 6.054 1.00 31.23 274 VAL A CA 1
ATOM 4051 C C . VAL A 1 274 ? 24.665 -33.516 6.288 1.00 30.80 274 VAL A C 1
ATOM 4052 O O . VAL A 1 274 ? 25.255 -33.591 7.376 1.00 35.54 274 VAL A O 1
ATOM 4065 N N . PHE A 1 275 ? 24.857 -34.401 5.314 1.00 32.76 275 PHE A N 1
ATOM 4066 C CA . PHE A 1 275 ? 25.875 -35.437 5.405 1.00 39.37 275 PHE A CA 1
ATOM 4067 C C . PHE A 1 275 ? 27.174 -34.931 4.796 1.00 44.34 275 PHE A C 1
ATOM 4068 O O . PHE A 1 275 ? 27.171 -34.294 3.739 1.00 41.97 275 PHE A O 1
ATOM 4085 N N . THR A 1 276 ? 28.283 -35.222 5.469 1.00 46.82 276 THR A N 1
ATOM 4086 C CA . THR A 1 276 ? 29.592 -34.784 5.012 1.00 45.06 276 THR A CA 1
ATOM 4087 C C . THR A 1 276 ? 30.648 -35.751 5.525 1.00 54.05 276 THR A C 1
ATOM 4088 O O . THR A 1 276 ? 30.388 -36.594 6.388 1.00 48.58 276 THR A O 1
ATOM 4099 N N . THR A 1 277 ? 31.852 -35.619 4.977 1.00 64.35 277 THR A N 1
ATOM 4100 C CA . THR A 1 277 ? 33.012 -36.384 5.414 1.00 65.43 277 THR A CA 1
ATOM 4101 C C . THR A 1 277 ? 33.986 -35.430 6.092 1.00 61.01 277 THR A C 1
ATOM 4102 O O . THR A 1 277 ? 34.503 -34.509 5.453 1.00 61.52 277 THR A O 1
ATOM 4113 N N . LEU A 1 278 ? 34.225 -35.648 7.385 1.00 62.74 278 LEU A N 1
ATOM 4114 C CA . LEU A 1 278 ? 35.112 -34.785 8.144 1.00 57.94 278 LEU A CA 1
ATOM 4115 C C . LEU A 1 278 ? 36.535 -34.876 7.593 1.00 64.76 278 LEU A C 1
ATOM 4116 O O . LEU A 1 278 ? 36.871 -35.818 6.869 1.00 65.98 278 LEU A O 1
ATOM 4132 N N . PRO A 1 279 ? 37.390 -33.898 7.915 1.00 67.12 279 PRO A N 1
ATOM 4133 C CA . PRO A 1 279 ? 38.763 -33.932 7.379 1.00 67.86 279 PRO A CA 1
ATOM 4134 C C . PRO A 1 279 ? 39.500 -35.231 7.661 1.00 67.13 279 PRO A C 1
ATOM 4135 O O . PRO A 1 279 ? 40.249 -35.706 6.799 1.00 74.85 279 PRO A O 1
ATOM 4146 N N . ASP A 1 280 ? 39.311 -35.824 8.838 1.00 63.61 280 ASP A N 1
ATOM 4147 C CA . ASP A 1 280 ? 39.983 -37.074 9.168 1.00 62.38 280 ASP A CA 1
ATOM 4148 C C . ASP A 1 280 ? 39.305 -38.295 8.548 1.00 67.95 280 ASP A C 1
ATOM 4149 O O . ASP A 1 280 ? 39.680 -39.424 8.880 1.00 73.08 280 ASP A O 1
ATOM 4158 N N . GLY A 1 281 ? 38.314 -38.099 7.676 1.00 66.59 281 GLY A N 1
ATOM 4159 C CA . GLY A 1 281 ? 37.795 -39.154 6.835 1.00 62.98 281 GLY A CA 1
ATOM 4160 C C . GLY A 1 281 ? 36.443 -39.710 7.237 1.00 61.96 281 GLY A C 1
ATOM 4161 O O . GLY A 1 281 ? 35.761 -40.297 6.390 1.00 57.21 281 GLY A O 1
ATOM 4165 N N . ARG A 1 282 ? 36.032 -39.554 8.493 1.00 53.26 282 ARG A N 1
ATOM 4166 C CA . ARG A 1 282 ? 34.811 -40.201 8.953 1.00 62.79 282 ARG A CA 1
ATOM 4167 C C . ARG A 1 282 ? 33.579 -39.405 8.538 1.00 57.45 282 ARG A C 1
ATOM 4168 O O . ARG A 1 282 ? 33.581 -38.171 8.544 1.00 55.32 282 ARG A O 1
ATOM 4189 N N . ARG A 1 283 ? 32.527 -40.129 8.163 1.00 49.38 283 ARG A N 1
ATOM 4190 C CA . ARG A 1 283 ? 31.294 -39.501 7.713 1.00 45.02 283 ARG A CA 1
ATOM 4191 C C . ARG A 1 283 ? 30.532 -38.925 8.900 1.00 37.84 283 ARG A C 1
ATOM 4192 O O . ARG A 1 283 ? 30.525 -39.499 9.994 1.00 42.32 283 ARG A O 1
ATOM 4213 N N . ALA A 1 284 ? 29.890 -37.780 8.682 1.00 36.95 284 ALA A N 1
ATOM 4214 C CA . ALA A 1 284 ? 29.246 -37.047 9.760 1.00 34.29 284 ALA A CA 1
ATOM 4215 C C . ALA A 1 284 ? 27.906 -36.496 9.295 1.00 37.57 284 ALA A C 1
ATOM 4216 O O . ALA A 1 284 ? 27.667 -36.293 8.102 1.00 38.08 284 ALA A O 1
ATOM 4223 N N . LEU A 1 285 ? 27.035 -36.256 10.269 1.00 38.77 285 LEU A N 1
ATOM 4224 C CA . LEU A 1 285 ? 25.757 -35.593 10.057 1.00 41.16 285 LEU A CA 1
ATOM 4225 C C . LEU A 1 285 ? 25.791 -34.247 10.764 1.00 36.72 285 LEU A C 1
ATOM 4226 O O . LEU A 1 285 ? 26.076 -34.181 11.965 1.00 38.15 285 LEU A O 1
ATOM 4242 N N . ASP A 1 286 ? 25.498 -33.182 10.025 1.00 35.70 286 ASP A N 1
ATOM 4243 C CA . ASP A 1 286 ? 25.519 -31.821 10.561 1.00 35.61 286 ASP A CA 1
ATOM 4244 C C . ASP A 1 286 ? 24.112 -31.243 10.441 1.00 29.20 286 ASP A C 1
ATOM 4245 O O . ASP A 1 286 ? 23.756 -30.648 9.420 1.00 30.42 286 ASP A O 1
ATOM 4254 N N . LEU A 1 287 ? 23.315 -31.409 11.495 1.00 31.32 287 LEU A N 1
ATOM 4255 C CA . LEU A 1 287 ? 21.967 -30.860 11.498 1.00 37.69 287 LEU A CA 1
ATOM 4256 C C . LEU A 1 287 ? 21.943 -29.351 11.674 1.00 35.44 287 LEU A C 1
ATOM 4257 O O . LEU A 1 287 ? 20.856 -28.765 11.643 1.00 32.90 287 LEU A O 1
ATOM 4273 N N . GLY A 1 288 ? 23.095 -28.705 11.856 1.00 37.59 288 GLY A N 1
ATOM 4274 C CA . GLY A 1 288 ? 23.133 -27.258 11.784 1.00 34.29 288 GLY A CA 1
ATOM 4275 C C . GLY A 1 288 ? 22.712 -26.722 10.434 1.00 34.37 288 GLY A C 1
ATOM 4276 O O . GLY A 1 288 ? 22.264 -25.574 10.341 1.00 40.42 288 GLY A O 1
ATOM 4280 N N . LYS A 1 289 ? 22.836 -27.533 9.386 1.00 36.29 289 LYS A N 1
ATOM 4281 C CA . LYS A 1 289 ? 22.471 -27.149 8.030 1.00 32.82 289 LYS A CA 1
ATOM 4282 C C . LYS A 1 289 ? 21.074 -27.615 7.645 1.00 32.49 289 LYS A C 1
ATOM 4283 O O . LYS A 1 289 ? 20.667 -27.433 6.493 1.00 27.50 289 LYS A O 1
ATOM 4302 N N . PHE A 1 290 ? 20.326 -28.198 8.585 1.00 28.55 290 PHE A N 1
ATOM 4303 C CA . PHE A 1 290 ? 19.099 -28.904 8.229 1.00 32.07 290 PHE A CA 1
ATOM 4304 C C . PHE A 1 290 ? 18.090 -27.982 7.553 1.00 29.86 290 PHE A C 1
ATOM 4305 O O . PHE A 1 290 ? 17.441 -28.374 6.575 1.00 26.00 290 PHE A O 1
ATOM 4322 N N . HIS A 1 291 ? 17.940 -26.759 8.056 1.00 26.78 291 HIS A N 1
ATOM 4323 C CA . HIS A 1 291 ? 16.996 -25.802 7.493 1.00 29.30 291 HIS A CA 1
ATOM 4324 C C . HIS A 1 291 ? 17.625 -24.887 6.447 1.00 32.33 291 HIS A C 1
ATOM 4325 O O . HIS A 1 291 ? 16.963 -23.952 5.981 1.00 34.55 291 HIS A O 1
ATOM 4339 N N . GLU A 1 292 ? 18.874 -25.130 6.065 1.00 28.58 292 GLU A N 1
ATOM 4340 C CA . GLU A 1 292 ? 19.559 -24.261 5.118 1.00 30.95 292 GLU A CA 1
ATOM 4341 C C . GLU A 1 292 ? 19.194 -24.636 3.689 1.00 29.72 292 GLU A C 1
ATOM 4342 O O . GLU A 1 292 ? 19.214 -25.814 3.319 1.00 28.61 292 GLU A O 1
ATOM 4354 N N . ILE A 1 293 ? 18.866 -23.626 2.887 1.00 24.49 293 ILE A N 1
ATOM 4355 C CA . ILE A 1 293 ? 18.482 -23.805 1.495 1.00 26.11 293 ILE A CA 1
ATOM 4356 C C . ILE A 1 293 ? 19.280 -22.821 0.653 1.00 33.26 293 ILE A C 1
ATOM 4357 O O . ILE A 1 293 ? 19.397 -21.643 1.012 1.00 29.10 293 ILE A O 1
ATOM 4373 N N . ALA A 1 294 ? 19.821 -23.300 -0.462 1.00 27.61 294 ALA A N 1
ATOM 4374 C CA . ALA A 1 294 ? 20.586 -22.472 -1.382 1.00 30.46 294 ALA A CA 1
ATOM 4375 C C . ALA A 1 294 ? 19.707 -22.016 -2.537 1.00 32.77 294 ALA A C 1
ATOM 4376 O O . ALA A 1 294 ? 18.876 -22.779 -3.040 1.00 29.15 294 ALA A O 1
ATOM 4383 N N . GLN A 1 295 ? 19.899 -20.766 -2.955 1.00 28.11 295 GLN A N 1
ATOM 4384 C CA . GLN A 1 295 ? 19.199 -20.210 -4.101 1.00 27.32 295 GLN A CA 1
ATOM 4385 C C . GLN A 1 295 ? 20.175 -19.436 -4.970 1.00 31.59 295 GLN A C 1
ATOM 4386 O O . GLN A 1 295 ? 21.103 -18.793 -4.472 1.00 29.23 295 GLN A O 1
ATOM 4400 N N . HIS A 1 296 ? 19.939 -19.498 -6.277 1.00 30.29 296 HIS A N 1
ATOM 4401 C CA . HIS A 1 296 ? 20.634 -18.655 -7.240 1.00 37.45 296 HIS A CA 1
ATOM 4402 C C . HIS A 1 296 ? 19.982 -17.279 -7.251 1.00 40.27 296 HIS A C 1
ATOM 4403 O O . HIS A 1 296 ? 18.769 -17.163 -7.455 1.00 40.65 296 HIS A O 1
ATOM 4417 N N . HIS A 1 297 ? 20.776 -16.239 -7.021 1.00 37.07 297 HIS A N 1
ATOM 4418 C CA . HIS A 1 297 ? 20.286 -14.867 -7.023 1.00 39.73 297 HIS A CA 1
ATOM 4419 C C . HIS A 1 297 ? 20.655 -14.212 -8.347 1.00 46.36 297 HIS A C 1
ATOM 4420 O O . HIS A 1 297 ? 21.839 -14.123 -8.693 1.00 41.54 297 HIS A O 1
ATOM 4434 N N . HIS A 1 298 ? 19.643 -13.768 -9.086 1.00 50.69 298 HIS A N 1
ATOM 4435 C CA . HIS A 1 298 ? 19.848 -13.147 -10.391 1.00 59.05 298 HIS A CA 1
ATOM 4436 C C . HIS A 1 298 ? 19.763 -11.629 -10.286 1.00 59.81 298 HIS A C 1
ATOM 4437 O O . HIS A 1 298 ? 18.828 -11.091 -9.693 1.00 62.33 298 HIS A O 1
#

B-factor: mean 43.11, std 12.58, range [22.1, 108.46]

Foldseek 3Di:
DAQADFQGHGPDDDPDPDCPPPLVCLLPDDPVVNVVVLVVVVQVVLLVLLVQLLVVFPFWAPDDGPDSVSSSVVLVCLLVVVCPPRTDGHDDSRVVSSVVSVVVSVVSVVVSVVSVVVNPQADAQQKDWAQFWEFADDPHFTKIKIKMFHRDQFKFAFKFKWKKKWFWDADPVGDIDIDIDGADWPDGTDRIGGTMGMTIHGQDPPTPCNPPDLVNCVVRQMKIKMKMWGQTPVRSHIHMGIGMGGSVRYHYQKDQDDQWDADPVGRIDGHCVSNNPIDHDDD

CATH classification: 1.10.287.70 (+1 more: 2.60.40.1400)

Organism: Paramagnetospirillum magnetotacticum (NCBI:txid188)

InterPro domains:
  IPR013099 Potassium channel domain [PF07885] (62-134)
  IPR013518 Potassium channel, inwardly rectifying, Kir, cytoplasmic [G3DSA:2.60.40.1400] (139-295)
  IPR014756 Immunoglobulin E-set [SSF81296] (117-293)
  IPR016449 Potassium channel, inwardly rectifying, Kir [PR01320] (46-72)
  IPR016449 Potassium channel, inwardly rectifying, Kir [PR01320] (206-224)
  IPR016449 Potassium channel, inwardly rectifying, Kir [PR01320] (237-257)
  IPR016449 Potassium channel, inwardly rectifying, Kir [PR01320] (258-275)
  IPR016449 Potassium channel, inwardly rectifying, Kir [PR01320] (283-295)
  IPR016449 Potassium channel, inwardly rectifying, Kir [PTHR11767] (8-293)
  IPR041647 Inward rectifier potassium ch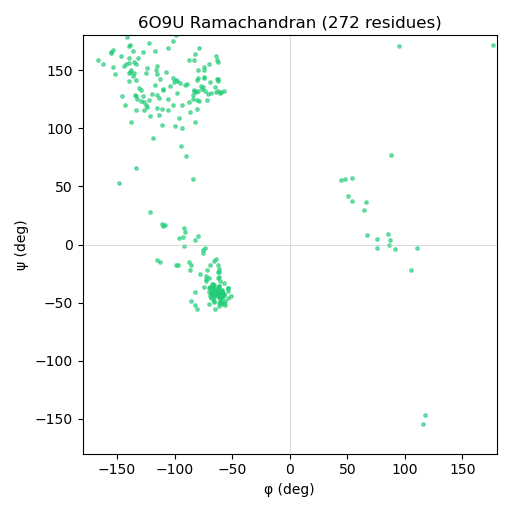annel, C-terminal [PF17655] (142-294)

Sequence (283 aa):
PRILNSDGSSNITRLGLWLDDHYHDLLTVSWPVFITLITGLYLVTNALFALAYLACGDVIENARPGSFTDAFFFSVQTMATIGYGKLIPIGPLANTLVTLEALCGMLGLAVAASLIYARFTRPTAGVLFSSRMVISDFEGKPTLMMRLANLRIEQQIIEADVHLVLVRSEISQEGMVFRRFHDLTLTRSRSPIFSSLSWTVMHPIDHHHSPIYGETDETLRNSHSEFLVLFTGHHEAFAQNVHARHAYSCDEIIWGGHFVDVFTTLPDGRRALDLGKFHEIAQHHH

GO terms:
  GO:0042802 identical protein binding (F, IPI)

Nearest PDB structures (foldseek):
  6o9u-assembly1_A  TM=1.004E+00  e=4.157E-62  Paramagnetospirillum magnetotacticum
  7n9k-assembly1_A  TM=9.965E-01  e=5.283E-58  Paramagnetospirillum magnetotacticum
  7n9l-assembly1_A  TM=9.983E-01  e=1.088E-57  Paramagnetospirillum magnetotacticum
  4lp8-assembly1_A  TM=9.788E-01  e=4.543E-56  Paramagnetospirillum magnetotacticum
  6o9v-assembly1_B-2  TM=9.820E-01  e=3.118E-55  Paramagnetospirillum magnetotacticum

Secondary structure (DSSP, 8-state):
--SB-TTS-B---------TTHHHHHHHS-HHHHHHHHHHHHHHHHHHHHHHHHHH-S-EETSPTT-HHHHHHHHHHHHTT---SSSEE-HHHHHHHHHHHHHHHHHHHHHHHHHHHHHHS-----EEE-S-EEEEEETTEEEEEEEEEE-SSS-EEEEEEEEEEEEEEE-TT--EEEEEEE---S-SEEEEE-SEEEEEEE--TTSTTTT--HHHHHHTT-EEEEEEEEEETTTTEEEEEEEEE-GGGEEET-EEPP-EEE-TTS-EEE-GGGTT-EE----

Solvent-accessible surface area: 17183 Å² total; per-residue (Å²): 164,68,42,22,42,49,89,10,46,60,83,119,108,223,170,63,240,149,71,105,78,111,123,91,54,48,22,77,42,60,94,92,70,3,103,92,86,53,57,30,110,83,84,85,37,0,26,108,24,0,95,29,0,54,93,38,37,107,20,14,81,105,22,148,108,60,22,85,66,19,0,34,102,6,0,27,27,16,21,47,92,85,55,163,44,75,28,68,35,74,33,118,114,0,68,87,30,35,98,89,0,29,99,46,15,126,101,40,129,54,88,18,51,72,15,65,146,23,14,135,46,116,28,93,4,17,20,56,17,0,42,92,0,0,10,9,106,88,144,78,88,61,2,0,19,0,8,0,0,7,103,72,167,62,60,0,46,89,0,39,2,60,1,18,0,27,32,38,31,129,28,182,121,48,116,114,67,85,108,144,47,80,8,108,22,44,161,62,106,22,87,94,4,40,78,25,28,55,0,25,3,32,15,53,132,159,10,37,5,128,66,48,66,53,120,53,1,109,119,21,66,3,4,0,44,0,59,0,37,6,70,0,93,51,79,74,54,117,4,109,18,128,33,0,1,17,11,101,25,10,37,99,38,0,96,29,39,109,5,73,59,83,57,145,100,54,149,163,25,53,59,57,66,75,0,83,84,42,50,92,165,163,140

Radius of gyration: 29.97 Å; Cα contacts (8 Å, |Δi|>4): 477; chains: 1; bounding box: 64×46×86 Å